Protein AF-0000000076906042 (afdb_homodimer)

Sequence (278 aa):
MASSAVLFPSFVWFLYLFCFLCSLPLAICKEAENDRHALLCFKSRLSGPAGVLASWSNKSFDVCEWHGITCSKPYPRRVIALDLESEGISGSISPCVANLTSITRLQLSNNNFSGGIPSEIGLLRRLRDLDLSRNNLEGMASSAVLFPSFVWFLYLFCFLCSLPLAICKEAENDRHALLCFKSRLSGPAGVLASWSNKSFDVCEWHGITCSKPYPRRVIALDLESEGISGSISPCVANLTSITRLQLSNNNFSGGIPSEIGLLRRLRDLDLSRNNLEG

pLDDT: mean 85.52, std 17.0, range [37.31, 98.62]

Solvent-accessible surface area (backbone atoms only — not comparable to full-atom values): 14748 Å² total; per-residue (Å²): 135,83,81,78,78,77,78,73,74,64,63,61,59,57,58,61,60,58,64,67,68,66,75,63,65,68,66,51,62,51,52,42,52,40,39,49,52,18,52,53,55,28,46,71,42,50,47,55,54,90,62,70,64,60,58,66,46,93,81,48,86,52,68,61,72,20,73,46,38,40,50,46,84,60,82,66,51,39,52,31,30,41,47,54,54,59,56,58,35,31,36,42,59,44,58,39,54,38,54,39,60,58,23,28,32,44,34,52,22,46,30,45,36,27,50,48,69,40,42,45,54,30,64,30,58,29,33,29,32,40,26,42,28,63,43,54,35,37,69,136,84,80,78,78,76,78,72,73,66,64,62,59,58,56,60,59,58,63,68,67,67,74,64,66,68,65,49,60,52,53,42,52,40,39,50,53,18,52,53,54,28,48,75,43,50,48,55,53,90,63,71,63,59,57,66,46,91,81,48,85,55,67,60,73,20,72,46,38,40,49,46,82,61,80,65,51,37,53,31,27,42,47,54,55,60,57,58,36,31,36,42,60,44,58,39,55,38,54,39,60,59,23,28,30,44,34,52,22,46,30,44,35,26,52,46,69,42,43,45,53,30,64,32,58,30,33,30,31,40,24,42,29,64,43,55,36,37,70

Nearest PDB structures (foldseek):
  7ogq-assembly1_BBB  TM=9.572E-01  e=6.883E-09  Arabidopsis thaliana
  5gr9-assembly1_B  TM=8.921E-01  e=4.083E-08  Arabidopsis thaliana
  5gij-assembly1_B  TM=9.152E-01  e=1.507E-07  Arabidopsis thaliana
  4mn8-assembly1_A  TM=8.954E-01  e=3.260E-07  Arabidopsis thaliana
  4mna-assembly1_A  TM=9.024E-01  e=5.240E-07  Arabidopsis thaliana

Foldseek 3Di:
DDPPPPPDPPVVVVVVVVVVPPVPPPVLVVLQVLQLVLVVVQCVFKDAPPPQQVCNDPVNDHPCPTHQFHWDDDGPTATQTGADEQRQMEGEGDLSNLSSQNHQAYHHEQYAYEEADDPSVVVNPNHNHDDHYNYHYDD/DDDPPPPDPPVVVVVVVVVVPPPPPPVLVVLQVLQLVLVVVQCVFKDADPPQQVCNDPVNDHPCPTHQFHWDDDGPTATQTGADEQRQMEGEGDLSNLSSQNHQAYHHEQYAYEEADDPSVVVNPNHNHDDHYNYHYDD

Secondary structure (DSSP, 8-state):
--------THHHHHHHHHTTGGGSSHHHHHHHHHHHHHHHHHHTTEE-STTTTTT--TT-S-GGGSTTEEE-SSSSP-EEEEE-TTS--EEE--GGGGG-TT--EEE--SSEEEEPPPGGGGG-TT--EEE--SSEE--/--------THHHHHHHHHTTSTTSSHHHHHHHHHHHHHHHHHHTTEE-STTTTTT--TT-S-GGGSTTEEE-SSSSP-EEEEE-TTS--EEE--GGGGG-TT--EEE--SSEEEEPPPGGGGG-TT--EEE--SSEE--

Organism: Aegilops tauschii subsp. strangulata (NCBI:txid200361)

Radius of gyration: 29.9 Å; Cα contacts (8 Å, |Δi|>4): 529; chains: 2; bounding box: 69×108×90 Å

InterPro domains:
  IPR001611 Leucine-rich repeat [PF00560] (102-122)
  IPR013210 Leucine-rich repeat-containing N-terminal, plant-type [PF08263] (33-72)
  IPR032675 Leucine-rich repeat domain supe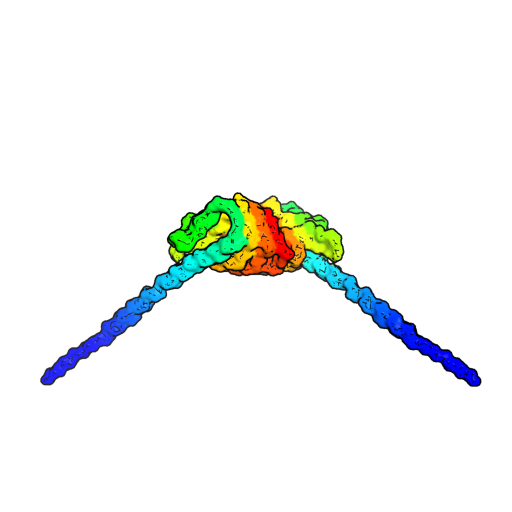rfamily [G3DSA:3.80.10.10] (31-139)

Structure (mmCIF, N/CA/C/O backbone):
data_AF-0000000076906042-model_v1
#
loop_
_entity.id
_entity.type
_entity.pdbx_description
1 polymer 'Leucine-rich repeat-containing N-terminal plant-type domain-containing protein'
#
loop_
_atom_site.group_PDB
_atom_site.id
_atom_site.type_symbol
_atom_site.label_atom_id
_atom_site.label_alt_id
_atom_site.label_comp_id
_atom_site.label_asym_id
_atom_site.label_entity_id
_atom_site.label_seq_id
_atom_site.pdbx_PDB_ins_code
_atom_site.Cartn_x
_atom_site.Cartn_y
_atom_site.Cartn_z
_atom_site.occupancy
_atom_site.B_iso_or_equiv
_atom_site.auth_seq_id
_atom_site.auth_comp_id
_atom_site.auth_asym_id
_atom_site.auth_atom_id
_atom_site.pdbx_PDB_model_num
ATOM 1 N N . MET A 1 1 ? -26.828 34.719 74 1 38.22 1 MET A N 1
ATOM 2 C CA . MET A 1 1 ? -27.031 33.469 73.312 1 38.22 1 MET A CA 1
ATOM 3 C C . MET A 1 1 ? -26.766 33.625 71.812 1 38.22 1 MET A C 1
ATOM 5 O O . MET A 1 1 ? -27.469 34.375 71.125 1 38.22 1 MET A O 1
ATOM 9 N N . ALA A 1 2 ? -25.453 33.531 71.375 1 46.44 2 ALA A N 1
ATOM 10 C CA . ALA A 1 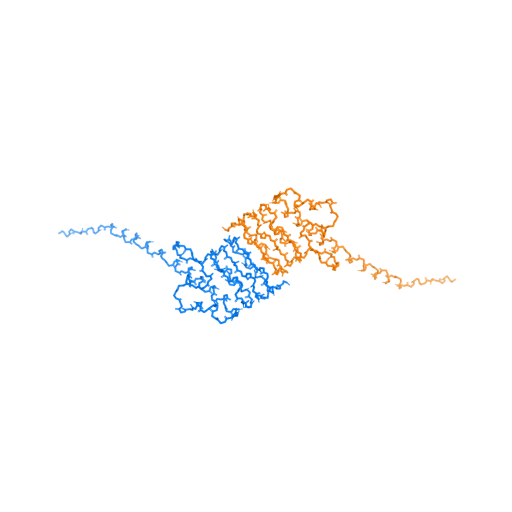2 ? -24.859 33.719 70.062 1 46.44 2 ALA A CA 1
ATOM 11 C C . ALA A 1 2 ? -25.406 32.719 69 1 46.44 2 ALA A C 1
ATOM 13 O O . ALA A 1 2 ? -25.438 31.516 69.25 1 46.44 2 ALA A O 1
ATOM 14 N N . SER A 1 3 ? -26.359 33.031 68.125 1 47.81 3 SER A N 1
ATOM 15 C CA . SER A 1 3 ? -26.938 32.25 67.062 1 47.81 3 SER A CA 1
ATOM 16 C C . SER A 1 3 ? -25.891 31.906 66 1 47.81 3 SER A C 1
ATOM 18 O O . SER A 1 3 ? -25.219 32.781 65.438 1 47.81 3 SER A O 1
ATOM 20 N N . SER A 1 4 ? -25.172 30.781 66.125 1 50.16 4 SER A N 1
ATOM 21 C CA . SER A 1 4 ? -24.219 30.172 65.188 1 50.16 4 SER A CA 1
ATOM 22 C C . SER A 1 4 ? -24.844 29.953 63.812 1 50.16 4 SER A C 1
ATOM 24 O O . SER A 1 4 ? -25.891 29.312 63.688 1 50.16 4 SER A O 1
ATOM 26 N N . ALA A 1 5 ? -24.812 30.938 62.969 1 49.5 5 ALA A N 1
ATOM 27 C CA . ALA A 1 5 ? -25.188 30.859 61.562 1 49.5 5 ALA A CA 1
ATOM 28 C C . ALA A 1 5 ? -24.531 29.641 60.906 1 49.5 5 ALA A C 1
ATOM 30 O O . ALA A 1 5 ? -23.328 29.453 61 1 49.5 5 ALA A O 1
ATOM 31 N N . VAL A 1 6 ? -25.203 28.5 60.781 1 50.62 6 VAL A N 1
ATOM 32 C CA . VAL A 1 6 ? -24.906 27.266 60.094 1 50.62 6 VAL A CA 1
ATOM 33 C C . VAL A 1 6 ? -24.625 27.578 58.625 1 50.62 6 VAL A C 1
ATOM 35 O O . VAL A 1 6 ? -25.469 28.141 57.906 1 50.62 6 VAL A O 1
ATOM 38 N N . LEU A 1 7 ? -23.422 27.969 58.281 1 50.19 7 LEU A N 1
ATOM 39 C CA . LEU A 1 7 ? -22.953 28.031 56.906 1 50.19 7 LEU A CA 1
ATOM 40 C C . LEU A 1 7 ? -23.391 26.797 56.125 1 50.19 7 LEU A C 1
ATOM 42 O O . LEU A 1 7 ? -23.344 25.672 56.656 1 50.19 7 LEU A O 1
ATOM 46 N N . PHE A 1 8 ? -24.391 26.844 55.219 1 57.34 8 PHE A N 1
ATOM 47 C CA . PHE A 1 8 ? -24.984 25.828 54.344 1 57.34 8 PHE A CA 1
ATOM 48 C C . PHE A 1 8 ? -23.906 25.141 53.531 1 57.34 8 PHE A C 1
ATOM 50 O O . PHE A 1 8 ? -23.047 25.797 52.938 1 57.34 8 PHE A O 1
ATOM 57 N N . PRO A 1 9 ? -23.672 23.797 53.562 1 63.41 9 PRO A N 1
ATOM 58 C CA . PRO A 1 9 ? -22.797 22.891 52.844 1 63.41 9 PRO A CA 1
ATOM 59 C C . PRO A 1 9 ? -23.047 22.922 51.344 1 63.41 9 PRO A C 1
ATOM 61 O O . PRO A 1 9 ? -22.297 22.297 50.562 1 63.41 9 PRO A O 1
ATOM 64 N N . SER A 1 10 ? -23.969 23.703 50.906 1 63.53 10 SER A N 1
ATOM 65 C CA . SER A 1 10 ? -24.328 23.531 49.5 1 63.53 10 SER A CA 1
ATOM 66 C C . SER A 1 10 ? -23.297 24.188 48.594 1 63.53 10 SER A C 1
ATOM 68 O O . SER A 1 10 ? -23.266 23.906 47.375 1 63.53 10 SER A O 1
ATOM 70 N N . PHE A 1 11 ? -22.516 25.141 49.062 1 64.19 11 PHE A N 1
ATOM 71 C CA . PHE A 1 11 ? -21.625 25.828 48.156 1 64.19 11 PHE A CA 1
ATOM 72 C C . PHE A 1 11 ? -20.438 24.938 47.781 1 64.19 11 PHE A C 1
ATOM 74 O O . PHE A 1 11 ? -19.922 25.031 46.688 1 64.19 11 PHE A O 1
ATOM 81 N N . VAL A 1 12 ? -20.141 23.938 48.625 1 63.31 12 VAL A N 1
ATOM 82 C CA . VAL A 1 12 ? -19 23.062 48.375 1 63.31 12 VAL A CA 1
ATOM 83 C C . VAL A 1 12 ? -19.344 22.109 47.219 1 63.31 12 VAL A C 1
ATOM 85 O O . VAL A 1 12 ? -18.453 21.734 46.438 1 63.31 12 VAL A O 1
ATOM 88 N N . TRP A 1 13 ? -20.625 21.797 47.062 1 64.06 13 TRP A N 1
ATOM 89 C CA . TRP A 1 13 ? -21 20.891 46 1 64.06 13 TRP A CA 1
ATOM 90 C C . TRP A 1 13 ? -20.906 21.578 44.625 1 64.06 13 TRP A C 1
ATOM 92 O O . TRP A 1 13 ? -20.531 20.953 43.625 1 64.06 13 TRP A O 1
ATOM 102 N N . PHE A 1 14 ? -21.047 22.906 44.594 1 63.41 14 PHE A N 1
ATOM 103 C CA . PHE A 1 14 ? -20.969 23.656 43.344 1 63.41 14 PHE A CA 1
ATOM 104 C C . PHE A 1 14 ? -19.531 23.797 42.875 1 63.41 14 PHE A C 1
ATOM 106 O O . PHE A 1 14 ? -19.25 23.781 41.688 1 63.41 14 PHE A O 1
ATOM 113 N N . LEU A 1 15 ? -18.562 23.781 43.781 1 59.66 15 LEU A N 1
ATOM 114 C CA . LEU A 1 15 ? -17.156 23.922 43.406 1 59.66 15 LEU A CA 1
ATOM 115 C C . LEU A 1 15 ? -16.609 22.609 42.844 1 59.66 15 LEU A C 1
ATOM 117 O O . LEU A 1 15 ? -15.789 22.641 41.906 1 59.66 15 LEU A O 1
ATOM 121 N N . TYR A 1 16 ? -17.156 21.453 43.281 1 60.41 16 TYR A N 1
ATOM 122 C CA . TYR A 1 16 ? -16.672 20.188 42.781 1 60.41 16 TYR A CA 1
ATOM 123 C C . TYR A 1 16 ? -17.156 19.938 41.344 1 60.41 16 TYR A C 1
ATOM 125 O O . TYR A 1 16 ? -16.453 19.312 40.562 1 60.41 16 TYR A O 1
ATOM 133 N N . LEU A 1 17 ? -18.25 20.5 40.938 1 59.53 17 LEU A N 1
ATOM 134 C CA . LEU A 1 17 ? -18.766 20.312 39.594 1 59.53 17 LEU A CA 1
ATOM 135 C C . LEU A 1 17 ? -17.984 21.156 38.594 1 59.53 17 LEU A C 1
ATOM 137 O O . LEU A 1 17 ? -17.812 20.766 37.438 1 59.53 17 LEU A O 1
ATOM 141 N N . PHE A 1 18 ? -17.406 22.312 38.938 1 59.69 18 PHE A N 1
ATOM 142 C CA . PHE A 1 18 ? -16.703 23.188 38 1 59.69 18 PHE A CA 1
ATOM 143 C C . PHE A 1 18 ? -15.352 22.609 37.625 1 59.69 18 PHE A C 1
ATOM 145 O O . PHE A 1 18 ? -14.891 22.781 36.5 1 59.69 18 PHE A O 1
ATOM 152 N N . CYS A 1 19 ? -14.703 21.828 38.438 1 57.16 19 CYS A N 1
ATOM 153 C CA . CYS A 1 19 ? -13.367 21.312 38.125 1 57.16 19 CYS A CA 1
ATOM 154 C C . CYS A 1 19 ? -13.438 20.188 37.094 1 57.16 19 CYS A C 1
ATOM 156 O O . CYS A 1 19 ? -12.422 19.844 36.5 1 57.16 19 CYS A O 1
ATOM 158 N N . PHE A 1 20 ? -14.57 19.531 36.938 1 56.84 20 PHE A N 1
ATOM 159 C CA . PHE A 1 20 ? -14.625 18.422 36 1 56.84 20 PHE A CA 1
ATOM 160 C C . PHE A 1 20 ? -14.695 18.922 34.562 1 56.84 20 PHE A C 1
ATOM 162 O O . PHE A 1 20 ? -14.328 18.203 33.625 1 56.84 20 PHE A O 1
ATOM 169 N N . LEU A 1 21 ? -15.125 20.172 34.312 1 51.91 21 LEU A N 1
ATOM 170 C CA . LEU A 1 21 ? -15.297 20.641 32.969 1 51.91 21 LEU A CA 1
ATOM 171 C C . LEU A 1 21 ? -13.977 21.156 32.375 1 51.91 21 LEU A C 1
ATOM 173 O O . LEU A 1 21 ? -13.859 21.391 31.188 1 51.91 21 LEU A O 1
ATOM 177 N N . CYS A 1 22 ? -12.969 21.406 33.188 1 51.72 22 CYS A N 1
ATOM 178 C CA . CYS A 1 22 ? -11.812 22.078 32.625 1 51.72 22 CYS A CA 1
ATOM 179 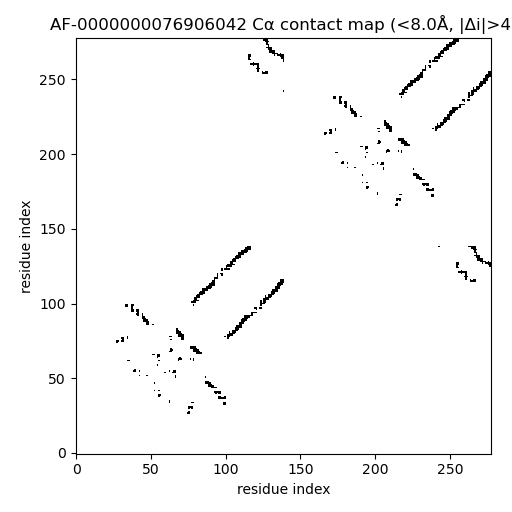C C . CYS A 1 22 ? -10.859 21.078 31.969 1 51.72 22 CYS A C 1
ATOM 181 O O . CYS A 1 22 ? -9.852 21.469 31.375 1 51.72 22 CYS A O 1
ATOM 183 N N . SER A 1 23 ? -10.945 19.812 32.312 1 51.53 23 SER A N 1
ATOM 184 C CA . SER A 1 23 ? -9.883 18.953 31.812 1 51.53 23 SER A CA 1
ATOM 185 C C . SER A 1 23 ? -10.141 18.531 30.359 1 51.53 23 SER A C 1
ATOM 187 O O . SER A 1 23 ? -9.766 17.438 29.953 1 51.53 23 SER A O 1
ATOM 189 N N . LEU A 1 24 ? -11.117 19.094 29.656 1 48.88 24 LEU A N 1
ATOM 190 C CA . LEU A 1 24 ? -11.367 18.594 28.312 1 48.88 24 LEU A CA 1
ATOM 191 C C . LEU A 1 24 ? -10.234 18.953 27.375 1 48.88 24 LEU A C 1
ATOM 193 O O . LEU A 1 24 ? -10.07 18.328 26.312 1 48.88 24 LEU A O 1
ATOM 197 N N . PRO A 1 25 ? -9.602 20.172 27.188 1 53.59 25 PRO A N 1
ATOM 198 C CA . PRO A 1 25 ? -8.992 20.594 25.922 1 53.59 25 PRO A CA 1
ATOM 199 C C . PRO A 1 25 ? -7.617 19.969 25.703 1 53.59 25 PRO A C 1
ATOM 201 O O . PRO A 1 25 ? -7.023 20.141 24.625 1 53.59 25 PRO A O 1
ATOM 204 N N . LEU A 1 26 ? -6.891 19.422 26.641 1 52.72 26 LEU A N 1
ATOM 205 C CA . LEU A 1 26 ? -5.469 19.141 26.484 1 52.72 26 LEU A CA 1
ATOM 206 C C . LEU A 1 26 ? -5.242 18.016 25.5 1 52.72 26 LEU A C 1
ATOM 208 O O . LEU A 1 26 ? -4.191 17.953 24.844 1 52.72 26 LEU A O 1
ATOM 212 N N . ALA A 1 27 ? -6.16 17.125 25.312 1 54.25 27 ALA A N 1
ATOM 213 C CA . ALA A 1 27 ? -5.969 15.953 24.453 1 54.25 27 ALA A CA 1
ATOM 214 C C . ALA A 1 27 ? -5.977 16.328 22.984 1 54.25 27 ALA A C 1
ATOM 216 O O . ALA A 1 27 ? -5.238 15.758 22.188 1 54.25 27 ALA A O 1
ATOM 217 N N . ILE A 1 28 ? -6.84 17.328 22.516 1 54.34 28 ILE A N 1
ATOM 218 C CA . ILE A 1 28 ? -6.961 17.766 21.141 1 54.34 28 ILE A CA 1
ATOM 219 C C . ILE A 1 28 ? -5.621 18.312 20.641 1 54.34 28 ILE A C 1
ATOM 221 O O . ILE A 1 28 ? -5.164 17.969 19.562 1 54.34 28 ILE A O 1
ATOM 225 N N . CYS A 1 29 ? -4.93 19.156 21.469 1 54.75 29 CYS A N 1
ATOM 226 C CA . CYS A 1 29 ? -3.67 19.812 21.141 1 54.75 29 CYS A CA 1
ATOM 227 C C . CYS A 1 29 ? -2.561 18.797 20.922 1 54.75 29 CYS A C 1
ATOM 229 O O . CYS A 1 29 ? -1.729 18.953 20.031 1 54.75 29 CYS A O 1
ATOM 231 N N . LYS A 1 30 ? -2.674 17.625 21.547 1 64.56 30 LYS A N 1
ATOM 232 C CA . LYS A 1 30 ? -1.591 16.656 21.516 1 64.56 30 LYS A CA 1
ATOM 233 C C . LYS A 1 30 ? -1.605 15.852 20.219 1 64.56 30 LYS A C 1
ATOM 235 O O . LYS A 1 30 ? -0.554 15.609 19.625 1 64.56 30 LYS A O 1
ATOM 240 N N . GLU A 1 31 ? -2.752 15.727 19.594 1 68.5 31 GLU A N 1
ATOM 241 C CA . GLU A 1 31 ? -2.82 14.891 18.406 1 68.5 31 GLU A CA 1
ATOM 242 C C . GLU A 1 31 ? -2.354 15.656 17.172 1 68.5 31 GLU A C 1
ATOM 244 O O . GLU A 1 31 ? -1.665 15.102 16.312 1 68.5 31 GLU A O 1
ATOM 249 N N . ALA A 1 32 ? -2.727 16.875 17.078 1 68.94 32 ALA A N 1
ATOM 250 C CA . ALA A 1 32 ? -2.242 17.688 15.969 1 68.94 32 ALA A CA 1
ATOM 251 C C . ALA A 1 32 ? -0.725 17.844 16.016 1 68.94 32 ALA A C 1
ATOM 253 O O . ALA A 1 32 ? -0.059 17.828 14.984 1 68.94 32 ALA A O 1
ATOM 254 N N . GLU A 1 33 ? -0.289 17.938 17.203 1 80.44 33 GLU A N 1
ATOM 255 C CA . GLU A 1 33 ? 1.158 18.031 17.375 1 80.44 33 GLU A CA 1
ATOM 256 C C . GLU A 1 33 ? 1.848 16.734 16.969 1 80.44 33 GLU A C 1
ATOM 258 O O . GLU A 1 33 ? 2.945 16.766 16.406 1 80.44 33 GLU A O 1
ATOM 263 N N . ASN A 1 34 ? 1.113 15.711 17.047 1 91.75 34 ASN A N 1
ATOM 264 C CA . ASN A 1 34 ? 1.65 14.414 16.656 1 91.75 34 ASN A CA 1
ATOM 265 C C . ASN A 1 34 ? 1.793 14.297 15.141 1 91.75 34 ASN A C 1
ATOM 267 O O . ASN A 1 34 ? 2.775 13.75 14.648 1 91.75 34 ASN A O 1
ATOM 271 N N . ASP A 1 35 ? 0.85 14.914 14.453 1 96 35 ASP A N 1
ATOM 272 C CA . ASP A 1 35 ? 0.932 14.898 13 1 96 35 ASP A CA 1
ATOM 273 C C . ASP A 1 35 ? 2.146 15.68 12.508 1 96 35 ASP A C 1
ATOM 275 O O . ASP A 1 35 ? 2.854 15.227 11.602 1 96 35 ASP A O 1
ATOM 279 N N . ARG A 1 36 ? 2.342 16.797 13.133 1 94.81 36 ARG A N 1
ATOM 280 C CA . ARG A 1 36 ? 3.506 17.609 12.781 1 94.81 36 ARG A CA 1
ATOM 281 C C . ARG A 1 36 ? 4.797 16.812 12.969 1 94.81 36 ARG A C 1
ATOM 283 O O . ARG A 1 36 ? 5.648 16.797 12.078 1 94.81 36 ARG A O 1
ATOM 290 N N . HIS A 1 37 ? 4.895 16.234 14.102 1 95.12 37 HIS A N 1
ATOM 291 C CA . HIS A 1 37 ? 6.102 15.461 14.398 1 95.12 37 HIS A CA 1
ATOM 292 C C . HIS A 1 37 ? 6.27 14.305 13.422 1 95.12 37 HIS A C 1
ATOM 294 O O . HIS A 1 37 ? 7.379 14.031 12.961 1 95.12 37 HIS A O 1
ATOM 300 N N . ALA A 1 38 ? 5.238 13.656 13.086 1 96.81 38 ALA A N 1
ATOM 301 C CA . ALA A 1 38 ? 5.281 12.531 12.156 1 96.81 38 ALA A CA 1
ATOM 302 C C . ALA A 1 38 ? 5.746 12.977 10.773 1 96.81 38 ALA A C 1
ATOM 304 O O . ALA A 1 38 ? 6.586 12.328 10.148 1 96.81 38 ALA A O 1
ATOM 305 N N . LEU A 1 39 ? 5.211 14.109 10.32 1 96.94 39 LEU A N 1
ATOM 306 C CA . LEU A 1 39 ? 5.551 14.625 8.992 1 96.94 39 LEU A CA 1
ATOM 307 C C . LEU A 1 39 ? 7.004 15.078 8.945 1 96.94 39 LEU A C 1
ATOM 309 O O . LEU A 1 39 ? 7.707 14.836 7.961 1 96.94 39 LEU A O 1
ATOM 313 N N . LEU A 1 40 ? 7.445 15.711 10.008 1 95.69 40 LEU A N 1
ATOM 314 C CA . LEU A 1 40 ? 8.836 16.156 10.039 1 95.69 40 LEU A CA 1
ATOM 315 C C . LEU A 1 40 ? 9.789 14.969 10.148 1 95.69 40 LEU A C 1
ATOM 317 O O . LEU A 1 40 ? 10.859 14.977 9.547 1 95.69 40 LEU A O 1
ATOM 321 N N . CYS A 1 41 ? 9.391 14 10.883 1 96.75 41 CYS A N 1
ATOM 322 C CA . CYS A 1 41 ? 10.148 12.758 10.938 1 96.75 41 CYS A CA 1
ATOM 323 C C . CYS A 1 41 ? 10.219 12.102 9.562 1 96.75 41 CYS A C 1
ATOM 325 O O . CYS A 1 41 ? 11.297 11.672 9.133 1 96.75 41 CYS A O 1
ATOM 327 N N . PHE A 1 42 ? 9.148 12.07 8.844 1 97.19 42 PHE A N 1
ATOM 328 C CA . PHE A 1 42 ? 9.078 11.555 7.48 1 97.19 42 PHE A CA 1
ATOM 329 C C . PHE A 1 42 ? 9.969 12.375 6.547 1 97.19 42 PHE A C 1
ATOM 331 O O . PHE A 1 42 ? 10.75 11.812 5.777 1 97.19 42 PHE A O 1
ATOM 338 N N . LYS A 1 43 ? 9.922 13.586 6.629 1 96.56 43 LYS A N 1
ATOM 339 C CA . LYS A 1 43 ? 10.695 14.508 5.797 1 96.56 43 LYS A CA 1
ATOM 340 C C . LYS A 1 43 ? 12.195 14.305 6.008 1 96.56 43 LYS A C 1
ATOM 342 O O . LYS A 1 43 ? 12.984 14.469 5.074 1 96.56 43 LYS A O 1
ATOM 347 N N . SER A 1 44 ? 12.578 13.961 7.203 1 95.5 44 SER A N 1
ATOM 348 C CA . SER A 1 44 ? 13.992 13.906 7.586 1 95.5 44 SER A CA 1
ATOM 349 C C . SER A 1 44 ? 14.75 12.883 6.75 1 95.5 44 SER A C 1
ATOM 351 O O . SER A 1 44 ? 15.977 12.922 6.68 1 95.5 44 SER A O 1
ATOM 353 N N . ARG A 1 45 ? 14.039 11.969 6.02 1 96.56 45 ARG A N 1
ATOM 354 C CA . ARG A 1 45 ? 14.688 10.938 5.219 1 96.56 45 ARG A CA 1
ATOM 355 C C . ARG A 1 45 ? 14.516 11.211 3.729 1 96.56 45 ARG A C 1
ATOM 357 O O . ARG A 1 45 ? 14.789 10.344 2.896 1 96.56 45 ARG A O 1
ATOM 364 N N . LEU A 1 46 ? 14.008 12.406 3.428 1 96.81 46 LEU A N 1
ATOM 365 C CA . LEU A 1 46 ? 13.664 12.703 2.041 1 96.81 46 LEU A CA 1
ATOM 366 C C . LEU A 1 46 ? 14.562 13.805 1.483 1 96.81 46 LEU A C 1
ATOM 368 O O . LEU A 1 46 ? 15.055 14.656 2.232 1 96.81 46 LEU A O 1
ATOM 372 N N . SER A 1 47 ? 14.766 13.648 0.232 1 94.69 47 SER A N 1
ATOM 373 C CA . SER A 1 47 ? 15.383 14.688 -0.581 1 94.69 47 SER A CA 1
ATOM 374 C C . SER A 1 47 ? 14.617 14.906 -1.879 1 94.69 47 SER A C 1
ATOM 376 O O . SER A 1 47 ? 13.844 14.039 -2.305 1 94.69 47 SER A O 1
ATOM 378 N N . GLY A 1 48 ? 14.688 16.094 -2.453 1 91.12 48 GLY A N 1
ATOM 379 C CA . GLY A 1 48 ? 13.984 16.375 -3.693 1 91.12 48 GLY A CA 1
ATOM 380 C C . GLY A 1 48 ? 14.336 17.734 -4.277 1 91.12 48 GLY A C 1
ATOM 381 O O . GLY A 1 48 ? 15.227 18.422 -3.771 1 91.12 48 GLY A O 1
ATOM 382 N N . PRO A 1 49 ? 13.688 17.969 -5.453 1 88.94 49 PRO A N 1
ATOM 383 C CA . PRO A 1 49 ? 13.945 19.281 -6.035 1 88.94 49 PRO A CA 1
ATOM 384 C C . PRO A 1 49 ? 13.734 20.422 -5.043 1 88.94 49 PRO A C 1
ATOM 386 O O . PRO A 1 49 ? 12.992 20.266 -4.07 1 88.94 49 PRO A O 1
ATOM 389 N N . ALA A 1 50 ? 14.383 21.469 -5.34 1 80.31 50 ALA A N 1
ATOM 390 C CA . ALA A 1 50 ? 14.367 22.594 -4.41 1 80.31 50 ALA A CA 1
ATOM 391 C C . ALA A 1 50 ? 12.938 23.094 -4.168 1 80.31 50 ALA A C 1
ATOM 393 O O . ALA A 1 50 ? 12.164 23.266 -5.113 1 80.31 50 ALA A O 1
ATOM 394 N N . GLY A 1 51 ? 12.508 23.016 -2.941 1 85.75 51 GLY A N 1
ATOM 395 C CA . GLY A 1 51 ? 11.312 23.719 -2.535 1 85.75 51 GLY A CA 1
ATOM 396 C C . GLY A 1 51 ? 10.102 22.812 -2.391 1 85.75 51 GLY A C 1
ATOM 397 O O . GLY A 1 51 ? 9.047 23.25 -1.912 1 85.75 51 GLY A O 1
ATOM 398 N N . VAL A 1 52 ? 10.195 21.5 -2.842 1 87.94 52 VAL A N 1
ATOM 399 C CA . VAL A 1 52 ? 8.992 20.672 -2.826 1 87.94 52 VAL A CA 1
ATOM 400 C C . VAL A 1 52 ? 8.469 20.547 -1.396 1 87.94 52 VAL A C 1
ATOM 402 O O . VAL A 1 52 ? 7.258 20.609 -1.163 1 87.94 52 VAL A O 1
ATOM 405 N N . LEU A 1 53 ? 9.391 20.453 -0.445 1 92.62 53 LEU A N 1
ATOM 406 C CA . LEU A 1 53 ? 8.977 20.312 0.947 1 92.62 53 LEU A CA 1
ATOM 407 C C . LEU A 1 53 ? 9.336 21.547 1.758 1 92.62 53 LEU A C 1
ATOM 409 O O . LEU A 1 53 ? 9.516 21.469 2.975 1 92.62 53 LEU A O 1
ATOM 413 N N . ALA A 1 54 ? 9.391 22.719 1.077 1 90.75 54 ALA A N 1
ATOM 414 C CA . ALA A 1 54 ? 9.797 23.953 1.719 1 90.75 54 ALA A CA 1
ATOM 415 C C . ALA A 1 54 ? 8.781 24.406 2.766 1 90.75 54 ALA A C 1
ATOM 417 O O . ALA A 1 54 ? 9.148 24.969 3.797 1 90.75 54 ALA A O 1
ATOM 418 N N . SER A 1 55 ? 7.531 24.125 2.496 1 91.38 55 SER A N 1
ATOM 419 C CA . SER A 1 55 ? 6.484 24.562 3.414 1 91.38 55 SER A CA 1
ATOM 420 C C . SER A 1 55 ? 6.527 23.766 4.715 1 91.38 55 SER A C 1
ATOM 422 O O . SER A 1 55 ? 5.945 24.188 5.719 1 91.38 55 SER A O 1
ATOM 424 N N . TRP A 1 56 ? 7.148 22.547 4.66 1 92.75 56 TRP A N 1
ATOM 425 C CA . TRP A 1 56 ? 7.23 21.688 5.84 1 92.75 56 TRP A CA 1
ATOM 426 C C . TRP A 1 56 ? 8.305 22.188 6.805 1 92.75 56 TRP A C 1
ATOM 428 O O . TRP A 1 56 ? 9.492 21.922 6.613 1 92.75 56 TRP A O 1
ATOM 438 N N . SER A 1 57 ? 7.867 22.938 7.82 1 86.06 57 SER A N 1
ATOM 439 C CA . SER A 1 57 ? 8.844 23.5 8.75 1 86.06 57 SER A CA 1
ATOM 440 C C . SER A 1 57 ? 8.242 23.688 10.133 1 86.06 57 SER A C 1
ATOM 442 O O . SER A 1 57 ? 7.023 23.812 10.281 1 86.06 57 SER A O 1
ATOM 444 N N . ASN A 1 58 ? 9.102 23.609 11.07 1 81.69 58 ASN A N 1
ATOM 445 C CA . ASN A 1 58 ? 8.672 23.875 12.438 1 81.69 58 ASN A CA 1
ATOM 446 C C . ASN A 1 58 ? 8.273 25.328 12.633 1 81.69 58 ASN A C 1
ATOM 448 O O . ASN A 1 58 ? 7.617 25.672 13.617 1 81.69 58 ASN A O 1
ATOM 452 N N . LYS A 1 59 ? 8.594 26.078 11.68 1 76.44 59 LYS A N 1
ATOM 453 C CA . LYS A 1 59 ? 8.297 27.5 11.797 1 76.44 59 LYS A CA 1
ATOM 454 C C . LYS A 1 59 ? 6.879 27.812 11.328 1 76.44 59 LYS A C 1
ATOM 456 O O . LYS A 1 59 ? 6.324 28.859 11.656 1 76.44 59 LYS A O 1
ATOM 461 N N . SER A 1 60 ? 6.41 26.891 10.492 1 67.06 60 SER A N 1
ATOM 462 C CA . SER A 1 60 ? 5.059 27.094 9.977 1 67.06 60 SER A CA 1
ATOM 463 C C . SER A 1 60 ? 4.012 26.641 10.984 1 67.06 60 SER A C 1
ATOM 465 O O . SER A 1 60 ? 4.191 25.641 11.664 1 67.06 60 SER A O 1
ATOM 467 N N . PHE A 1 61 ? 3.133 27.453 11.172 1 70.44 61 PHE A N 1
ATOM 468 C CA . PHE A 1 61 ? 2.221 27.25 12.297 1 70.44 61 PHE A CA 1
ATOM 469 C C . PHE A 1 61 ? 1.214 26.156 11.977 1 70.44 61 PHE A C 1
ATOM 471 O O . PHE A 1 61 ? 0.862 25.359 12.852 1 70.44 61 PHE A O 1
ATOM 478 N N . ASP A 1 62 ? 0.832 26.031 10.711 1 88.31 62 ASP A N 1
ATOM 479 C CA . ASP A 1 62 ? -0.294 25.125 10.5 1 88.31 62 ASP A CA 1
ATOM 480 C C . ASP A 1 62 ? 0.047 24.062 9.461 1 88.31 62 ASP A C 1
ATOM 482 O O . ASP A 1 62 ? 0.189 24.375 8.273 1 88.31 62 ASP A O 1
ATOM 486 N N . VAL A 1 63 ? 0.166 22.797 9.938 1 93.88 63 VAL A N 1
ATOM 487 C CA . VAL A 1 63 ? 0.49 21.672 9.078 1 93.88 63 VAL A CA 1
ATOM 488 C C . VAL A 1 63 ? -0.518 21.578 7.934 1 93.88 63 VAL A C 1
ATOM 490 O O . VAL A 1 63 ? -0.177 21.156 6.832 1 93.88 63 VAL A O 1
ATOM 493 N N . CYS A 1 64 ? -1.67 22.109 8.133 1 94.56 64 CYS A N 1
ATOM 494 C CA . CYS A 1 64 ? -2.754 21.984 7.164 1 94.56 64 CYS A CA 1
ATOM 495 C C . CYS A 1 64 ? -2.506 22.875 5.953 1 94.56 64 CYS A C 1
ATOM 497 O O . CYS A 1 64 ? -3.172 22.734 4.926 1 94.56 64 CYS A O 1
ATOM 499 N N . GLU A 1 65 ? -1.491 23.688 5.996 1 93.25 65 GLU A N 1
ATOM 500 C CA . GLU A 1 65 ? -1.132 24.562 4.883 1 93.25 65 GLU A CA 1
ATOM 501 C C . GLU A 1 65 ? 0.091 24.031 4.137 1 93.25 65 GLU A C 1
ATOM 503 O O . GLU A 1 65 ? 0.515 24.625 3.137 1 93.25 65 GLU A O 1
ATOM 508 N N . TRP A 1 66 ? 0.58 23 4.574 1 95.38 66 TRP A N 1
ATOM 509 C CA . TRP A 1 66 ? 1.777 22.438 3.953 1 95.38 66 TRP A CA 1
ATOM 510 C C . TRP A 1 66 ? 1.452 21.828 2.594 1 95.38 66 TRP A C 1
ATOM 512 O O . TRP A 1 66 ? 0.352 21.312 2.387 1 95.38 66 TRP A O 1
ATOM 522 N N . HIS A 1 67 ? 2.406 21.859 1.701 1 95.62 67 HIS A N 1
ATOM 523 C CA . HIS A 1 67 ? 2.26 21.266 0.377 1 95.62 67 HIS A CA 1
ATOM 524 C C . HIS A 1 67 ? 1.935 19.781 0.471 1 95.62 67 HIS A C 1
ATOM 526 O O . HIS A 1 67 ? 2.578 19.047 1.225 1 95.62 67 HIS A O 1
ATOM 532 N N . GLY A 1 68 ? 0.939 19.375 -0.243 1 97.88 68 GLY A N 1
ATOM 533 C CA . GLY A 1 68 ? 0.593 17.969 -0.345 1 97.88 68 GLY A CA 1
ATOM 534 C C . GLY A 1 68 ? -0.235 17.469 0.824 1 97.88 68 GLY A C 1
ATOM 535 O O . GLY A 1 68 ? -0.616 16.297 0.869 1 97.88 68 GLY A O 1
ATOM 536 N N . ILE A 1 69 ? -0.501 18.375 1.852 1 97.75 69 ILE A N 1
ATOM 537 C CA . ILE A 1 69 ? -1.207 17.953 3.057 1 97.75 69 ILE A CA 1
ATOM 538 C C . ILE A 1 69 ? -2.658 18.422 2.994 1 97.75 69 ILE A C 1
ATOM 540 O O . ILE A 1 69 ? -2.934 19.562 2.6 1 97.75 69 ILE A O 1
ATOM 544 N N . THR A 1 70 ? -3.641 17.547 3.254 1 98.25 70 THR A N 1
ATOM 545 C CA . THR A 1 70 ? -5.047 17.875 3.475 1 98.25 70 THR A CA 1
ATOM 546 C C . THR A 1 70 ? -5.473 17.5 4.891 1 98.25 70 THR A C 1
ATOM 548 O O . THR A 1 70 ? -5.148 16.406 5.371 1 98.25 70 THR A O 1
ATOM 551 N N . CYS A 1 71 ? -6.145 18.359 5.539 1 97.25 71 CYS A N 1
ATOM 552 C CA . CYS A 1 71 ? -6.594 18.109 6.906 1 97.25 71 CYS A CA 1
ATOM 553 C C . CYS A 1 71 ? -8.109 18 6.973 1 97.25 71 CYS A C 1
ATOM 555 O O . CYS A 1 71 ? -8.812 18.469 6.074 1 97.25 71 CYS A O 1
ATOM 557 N N . SER A 1 72 ? -8.539 17.266 8.055 1 96.56 72 SER A N 1
ATOM 558 C CA . SER A 1 72 ? -9.961 17.172 8.336 1 96.56 72 SER A CA 1
ATOM 559 C C . SER A 1 72 ? -10.539 18.516 8.734 1 96.56 72 SER A C 1
ATOM 561 O O . SER A 1 72 ? -9.805 19.406 9.164 1 96.56 72 SER A O 1
ATOM 563 N N . LYS A 1 73 ? -11.797 18.75 8.586 1 94.12 73 LYS A N 1
ATOM 564 C CA . LYS A 1 73 ? -12.461 20 8.906 1 94.12 73 LYS A CA 1
ATOM 565 C C . LYS A 1 73 ? -12.758 20.109 10.398 1 94.12 73 LYS A C 1
ATOM 567 O O . LYS A 1 73 ? -12.492 21.141 11.016 1 94.12 73 LYS A O 1
ATOM 572 N N . PRO A 1 74 ? -13.305 19 10.938 1 91.56 74 PRO A N 1
ATOM 573 C CA . PRO A 1 74 ? -13.609 19.094 12.367 1 91.56 74 PRO A CA 1
ATOM 574 C C . PRO A 1 74 ? -12.359 19.219 13.234 1 91.56 74 PRO A C 1
ATOM 576 O O . PRO A 1 74 ? -11.312 18.656 12.898 1 91.56 74 PRO A O 1
ATOM 579 N N . TYR A 1 75 ? -12.531 19.891 14.273 1 89.38 75 TYR A N 1
ATOM 580 C CA . TYR A 1 75 ? -11.453 19.984 15.25 1 89.38 75 TYR A CA 1
ATOM 581 C C . TYR A 1 75 ? -11.43 18.75 16.156 1 89.38 75 TYR A C 1
ATOM 583 O O . TYR A 1 75 ? -12.484 18.234 16.516 1 89.38 75 TYR A O 1
ATOM 591 N N . PRO A 1 76 ? -10.273 18.406 16.625 1 90.25 76 PRO A N 1
ATOM 592 C CA . PRO A 1 76 ? -8.977 18.938 16.188 1 90.25 76 PRO A CA 1
ATOM 593 C C . PRO A 1 76 ? -8.641 18.516 14.75 1 90.25 76 PRO A C 1
ATOM 595 O O . PRO A 1 76 ? -8.922 17.391 14.352 1 90.25 76 PRO A O 1
ATOM 598 N N . ARG A 1 77 ? -8.062 19.438 13.953 1 93.12 77 ARG A N 1
ATOM 599 C CA . ARG A 1 77 ? -7.695 19.141 12.57 1 93.12 77 ARG A CA 1
ATOM 600 C C . ARG A 1 77 ? -6.57 18.109 12.516 1 93.12 77 ARG A C 1
ATOM 602 O O . ARG A 1 77 ? -5.559 18.25 13.211 1 93.12 77 ARG A O 1
ATOM 609 N N . ARG A 1 78 ? -6.809 17.094 11.75 1 95.62 78 ARG A N 1
ATOM 610 C CA . ARG A 1 78 ? -5.848 16 11.57 1 95.62 78 ARG A CA 1
ATOM 611 C C . ARG A 1 78 ? -5.496 15.82 10.102 1 95.62 78 ARG A C 1
ATOM 613 O O . ARG A 1 78 ? -6.293 16.156 9.219 1 95.62 78 ARG A O 1
ATOM 620 N N . VAL A 1 79 ? -4.309 15.367 9.836 1 97.69 79 VAL A N 1
ATOM 621 C CA . VAL A 1 79 ? -3.906 15.062 8.469 1 97.69 79 VAL A CA 1
ATOM 622 C C . VAL A 1 79 ? -4.68 13.844 7.965 1 97.69 79 VAL A C 1
ATOM 624 O O . VAL A 1 79 ? -4.578 12.758 8.531 1 97.69 79 VAL A O 1
ATOM 627 N N . ILE A 1 80 ? -5.453 14 6.906 1 98 80 ILE A N 1
ATOM 628 C CA . ILE A 1 80 ? -6.246 12.891 6.387 1 98 80 ILE A CA 1
ATOM 629 C C . ILE A 1 80 ? -5.719 12.477 5.02 1 98 80 ILE A C 1
ATOM 631 O O . ILE A 1 80 ? -6.07 11.406 4.508 1 98 80 ILE A O 1
ATOM 635 N N . ALA A 1 81 ? -4.836 13.328 4.398 1 98.62 81 ALA A N 1
ATOM 636 C CA . ALA A 1 81 ? -4.246 12.945 3.121 1 98.62 81 ALA A CA 1
ATOM 637 C C . ALA A 1 81 ? -2.85 13.539 2.959 1 98.62 81 ALA A C 1
ATOM 639 O O . ALA A 1 81 ? -2.609 14.68 3.346 1 98.62 81 ALA A O 1
ATOM 640 N N . LEU A 1 82 ? -1.971 12.75 2.434 1 98.62 82 LEU A N 1
ATOM 641 C CA . LEU A 1 82 ? -0.638 13.133 1.979 1 98.62 82 LEU A CA 1
ATOM 642 C C . LEU A 1 82 ? -0.438 12.766 0.513 1 98.62 82 LEU A C 1
ATOM 644 O O . LEU A 1 82 ? -0.501 11.594 0.147 1 98.62 82 LEU A O 1
ATOM 648 N N . ASP A 1 83 ? -0.309 13.75 -0.354 1 98.56 83 ASP A N 1
ATOM 649 C CA . ASP A 1 83 ? -0.155 13.539 -1.789 1 98.56 83 ASP A CA 1
ATOM 650 C C . ASP A 1 83 ? 1.12 14.195 -2.311 1 98.56 83 ASP A C 1
ATOM 652 O O . ASP A 1 83 ? 1.186 15.422 -2.43 1 98.56 83 ASP A O 1
ATOM 656 N N . LEU A 1 84 ? 2.08 13.406 -2.619 1 98.19 84 LEU A N 1
ATOM 657 C CA . LEU A 1 84 ? 3.348 13.883 -3.164 1 98.19 84 LEU A CA 1
ATOM 658 C C . LEU A 1 84 ? 3.66 13.195 -4.488 1 98.19 84 LEU A C 1
ATOM 660 O O . LEU A 1 84 ? 4.828 12.984 -4.824 1 98.19 84 LEU A O 1
ATOM 664 N N . GLU A 1 85 ? 2.674 12.805 -5.215 1 98 85 GLU A N 1
ATOM 665 C CA . GLU A 1 85 ? 2.818 12.07 -6.469 1 98 85 GLU A CA 1
ATOM 666 C C . GLU A 1 85 ? 3.693 12.844 -7.457 1 98 85 GLU A C 1
ATOM 668 O O . GLU A 1 85 ? 3.482 14.031 -7.684 1 98 85 GLU A O 1
ATOM 673 N N . SER A 1 86 ? 4.676 12.156 -8.062 1 98.19 86 SER A N 1
ATOM 674 C CA . SER A 1 86 ? 5.461 12.664 -9.18 1 98.19 86 SER A CA 1
ATOM 675 C C . SER A 1 86 ? 6.137 13.984 -8.828 1 98.19 86 SER A C 1
ATOM 677 O O . SER A 1 86 ? 6.074 14.945 -9.602 1 98.19 86 SER A O 1
ATOM 679 N N . GLU A 1 87 ? 6.832 14.039 -7.73 1 97.56 87 GLU A N 1
ATOM 680 C CA . GLU A 1 87 ? 7.457 15.289 -7.301 1 97.56 87 GLU A CA 1
ATOM 681 C C . GLU A 1 87 ? 8.977 15.172 -7.301 1 97.56 87 GLU A C 1
ATOM 683 O O . GLU A 1 87 ? 9.68 16.094 -6.883 1 97.56 87 GLU A O 1
ATOM 688 N N . GLY A 1 88 ? 9.43 14.047 -7.793 1 97.44 88 GLY A N 1
ATOM 689 C CA . GLY A 1 88 ? 10.867 13.867 -7.91 1 97.44 88 GLY A CA 1
ATOM 690 C C . GLY A 1 88 ? 11.547 13.625 -6.578 1 97.44 88 GLY A C 1
ATOM 691 O O . GLY A 1 88 ? 12.727 13.93 -6.414 1 97.44 88 GLY A O 1
ATOM 692 N N . ILE A 1 89 ? 10.836 13.086 -5.625 1 97.88 89 ILE A N 1
ATOM 693 C CA . ILE A 1 89 ? 11.32 12.898 -4.262 1 97.88 89 ILE A CA 1
ATOM 694 C C . ILE A 1 89 ? 12.125 11.609 -4.172 1 97.88 89 ILE A C 1
ATOM 696 O O . ILE A 1 89 ? 11.742 10.586 -4.746 1 97.88 89 ILE A O 1
ATOM 700 N N . SER A 1 90 ? 13.234 11.695 -3.479 1 97.88 90 SER A N 1
ATOM 701 C CA . SER A 1 90 ? 14.078 10.547 -3.186 1 97.88 90 SER A CA 1
ATOM 702 C C . SER A 1 90 ? 14.203 10.32 -1.684 1 97.88 90 SER A C 1
ATOM 704 O O . SER A 1 90 ? 13.898 11.219 -0.89 1 97.88 90 SER A O 1
ATOM 706 N N . GLY A 1 91 ? 14.703 9.094 -1.308 1 97.69 91 GLY A N 1
ATOM 707 C CA . GLY A 1 91 ? 14.875 8.734 0.092 1 97.69 91 GLY A CA 1
ATOM 708 C C . GLY A 1 91 ? 14.055 7.523 0.501 1 97.69 91 GLY A C 1
ATOM 709 O O . GLY A 1 91 ? 13.531 6.805 -0.352 1 97.69 91 GLY A O 1
ATOM 710 N N . SER A 1 92 ? 13.977 7.254 1.799 1 97.88 92 SER A N 1
ATOM 711 C CA . SER A 1 92 ? 13.266 6.078 2.295 1 97.88 92 SER A CA 1
ATOM 712 C C . SER A 1 92 ? 11.969 6.473 2.996 1 97.88 92 SER A C 1
ATOM 714 O O . SER A 1 92 ? 11.852 7.59 3.508 1 97.88 92 SER A O 1
ATOM 716 N N . ILE A 1 93 ? 11 5.562 2.953 1 97.56 93 ILE A N 1
ATOM 717 C CA . ILE A 1 93 ? 9.75 5.773 3.672 1 97.56 93 ILE A CA 1
ATOM 718 C C . ILE A 1 93 ? 9.938 5.43 5.148 1 97.56 93 ILE A C 1
ATOM 720 O O . ILE A 1 93 ? 9.953 4.258 5.523 1 97.56 93 ILE A O 1
ATOM 724 N N . SER A 1 94 ? 9.984 6.441 5.895 1 97.44 94 SER A N 1
ATOM 725 C CA . SER A 1 94 ? 10.18 6.27 7.332 1 97.44 94 SER A CA 1
ATOM 726 C C . SER A 1 94 ? 8.961 5.613 7.98 1 97.44 94 SER A C 1
ATOM 728 O O . SER A 1 94 ? 7.82 5.945 7.645 1 97.44 94 SER A O 1
ATOM 730 N N . PRO A 1 95 ? 9.188 4.77 9.016 1 97 95 PRO A N 1
ATOM 731 C CA . PRO A 1 95 ? 8.062 4.191 9.75 1 97 95 PRO A CA 1
ATOM 732 C C . PRO A 1 95 ? 7.223 5.25 10.469 1 97 95 PRO A C 1
ATOM 734 O O . PRO A 1 95 ? 6.086 4.977 10.867 1 97 95 PRO A O 1
ATOM 737 N N . CYS A 1 96 ? 7.723 6.461 10.547 1 97.31 96 CYS A N 1
ATOM 738 C CA . CYS A 1 96 ? 6.996 7.52 11.234 1 97.31 96 CYS A CA 1
ATOM 739 C C . CYS A 1 96 ? 5.707 7.859 10.5 1 97.31 96 CYS A C 1
ATOM 741 O O . CYS A 1 96 ? 4.793 8.453 11.078 1 97.31 96 CYS A O 1
ATOM 743 N N . VAL A 1 97 ? 5.672 7.504 9.227 1 96.88 97 VAL A N 1
ATOM 744 C CA . VAL A 1 97 ? 4.473 7.797 8.453 1 96.88 97 VAL A CA 1
ATOM 745 C C . VAL A 1 97 ? 3.264 7.125 9.102 1 96.88 97 VAL A C 1
ATOM 747 O O . VAL A 1 97 ? 2.139 7.617 8.984 1 96.88 97 VAL A O 1
ATOM 750 N N . ALA A 1 98 ? 3.555 6.035 9.859 1 96.12 98 ALA A N 1
ATOM 751 C CA . ALA A 1 98 ? 2.484 5.266 10.484 1 96.12 98 ALA A CA 1
ATOM 752 C C . ALA A 1 98 ? 1.92 5.996 11.695 1 96.12 98 ALA A C 1
ATOM 754 O O . ALA A 1 98 ? 0.893 5.594 12.25 1 96.12 98 ALA A O 1
ATOM 755 N N . ASN A 1 99 ? 2.561 7.102 12.078 1 96.94 99 ASN A N 1
ATOM 756 C CA . ASN A 1 99 ? 2.055 7.906 13.188 1 96.94 99 ASN A CA 1
ATOM 757 C C . ASN A 1 99 ? 0.985 8.891 12.727 1 96.94 99 ASN A C 1
ATOM 759 O O . ASN A 1 99 ? 0.376 9.578 13.539 1 96.94 99 ASN A O 1
ATOM 763 N N . LEU A 1 100 ? 0.806 9 11.406 1 97.19 100 LEU A N 1
ATOM 764 C CA . LEU A 1 100 ? -0.338 9.742 10.891 1 97.19 100 LEU A CA 1
ATOM 765 C C . LEU A 1 100 ? -1.618 8.922 11.008 1 97.19 100 LEU A C 1
ATOM 767 O O . LEU A 1 100 ? -2.207 8.539 10 1 97.19 100 LEU A O 1
ATOM 771 N N . THR A 1 101 ? -2.117 8.828 12.188 1 95.56 101 THR A N 1
ATOM 772 C CA . THR A 1 101 ? -3.088 7.805 12.555 1 95.56 101 THR A CA 1
ATOM 773 C C . THR A 1 101 ? -4.441 8.078 11.906 1 95.56 101 THR A C 1
ATOM 775 O O . THR A 1 101 ? -5.301 7.195 11.852 1 95.56 101 THR A O 1
ATOM 778 N N . SER A 1 102 ? -4.695 9.273 11.328 1 96.19 102 SER A N 1
ATOM 779 C CA . SER A 1 102 ? -5.984 9.602 10.734 1 96.19 102 SER A CA 1
ATOM 780 C C . SER A 1 102 ? -5.906 9.586 9.211 1 96.19 102 SER A C 1
ATOM 782 O O . SER A 1 102 ? -6.887 9.891 8.523 1 96.19 102 SER A O 1
ATOM 784 N N . ILE A 1 103 ? -4.773 9.211 8.68 1 97.62 103 ILE A N 1
ATOM 785 C CA . ILE A 1 103 ? -4.57 9.352 7.242 1 97.62 103 ILE A CA 1
ATOM 786 C C . ILE A 1 103 ? -5.426 8.32 6.5 1 97.62 103 ILE A C 1
ATOM 788 O O . ILE A 1 103 ? -5.52 7.164 6.918 1 97.62 103 ILE A O 1
ATOM 792 N N . THR A 1 104 ? -6.133 8.766 5.469 1 97.5 104 THR A N 1
ATOM 793 C CA . THR A 1 104 ? -6.988 7.918 4.648 1 97.5 104 THR A CA 1
ATOM 794 C C . THR A 1 104 ? -6.383 7.723 3.26 1 97.5 104 THR A C 1
ATOM 796 O O . THR A 1 104 ? -6.727 6.773 2.555 1 97.5 104 THR A O 1
ATOM 799 N N . ARG A 1 105 ? -5.52 8.664 2.873 1 98.31 105 ARG A N 1
ATOM 800 C CA . ARG A 1 105 ? -4.922 8.633 1.542 1 98.31 105 ARG A CA 1
ATOM 801 C C . ARG A 1 105 ? -3.426 8.93 1.606 1 98.31 105 ARG A C 1
ATOM 803 O O . ARG A 1 105 ? -3.014 9.961 2.146 1 98.31 105 ARG A O 1
ATOM 810 N N . LEU A 1 106 ? -2.625 8.023 1.15 1 98.56 106 LEU A N 1
ATOM 811 C CA . LEU A 1 106 ? -1.179 8.164 1.031 1 98.56 106 LEU A CA 1
ATOM 812 C C . LEU A 1 106 ? -0.727 7.93 -0.407 1 98.56 106 LEU A C 1
ATOM 814 O O . LEU A 1 106 ? -0.699 6.789 -0.878 1 98.56 106 LEU A O 1
ATOM 818 N N . GLN A 1 107 ? -0.403 8.961 -1.129 1 98.62 107 GLN A N 1
ATOM 819 C CA . GLN A 1 107 ? -0.025 8.945 -2.537 1 98.62 107 GLN A CA 1
ATOM 820 C C . GLN A 1 107 ? 1.44 9.336 -2.719 1 98.62 107 GLN A C 1
ATOM 822 O O . GLN A 1 107 ? 1.788 10.516 -2.654 1 98.62 107 GLN A O 1
ATOM 827 N N . LEU A 1 108 ? 2.305 8.383 -2.992 1 98.5 108 LEU A N 1
ATOM 828 C CA . LEU A 1 108 ? 3.738 8.633 -3.113 1 98.5 108 LEU A CA 1
ATOM 829 C C . LEU A 1 108 ? 4.273 8.094 -4.438 1 98.5 108 LEU A C 1
ATOM 831 O O . LEU A 1 108 ? 5.484 7.961 -4.613 1 98.5 108 LEU A O 1
ATOM 835 N N . SER A 1 109 ? 3.357 7.84 -5.34 1 98.38 109 SER A N 1
ATOM 836 C CA . SER A 1 109 ? 3.729 7.152 -6.57 1 98.38 109 SER A CA 1
ATOM 837 C C . SER A 1 109 ? 4.605 8.031 -7.457 1 98.38 109 SER A C 1
ATOM 839 O O . SER A 1 109 ? 4.594 9.258 -7.328 1 98.38 109 SER A O 1
ATOM 841 N N . ASN A 1 110 ? 5.297 7.336 -8.375 1 98 110 ASN A N 1
ATOM 842 C CA . ASN A 1 110 ? 6.062 7.984 -9.43 1 98 110 ASN A CA 1
ATOM 843 C C . ASN A 1 110 ? 7.082 8.969 -8.867 1 98 110 ASN A C 1
ATOM 845 O O . ASN A 1 110 ? 7.105 10.141 -9.25 1 98 110 ASN A O 1
ATOM 849 N N . ASN A 1 111 ? 7.938 8.469 -8.016 1 98.31 111 ASN A N 1
ATOM 850 C CA . ASN A 1 111 ? 9.086 9.141 -7.414 1 98.31 111 ASN A CA 1
ATOM 851 C C . ASN A 1 111 ? 10.312 8.234 -7.387 1 98.31 111 ASN A C 1
ATOM 853 O O . ASN A 1 111 ? 10.469 7.359 -8.242 1 98.31 111 ASN A O 1
ATOM 857 N N . ASN A 1 112 ? 11.266 8.562 -6.527 1 97.94 112 ASN A N 1
ATOM 858 C CA . ASN A 1 112 ? 12.469 7.75 -6.418 1 97.94 112 ASN A CA 1
ATOM 859 C C . ASN A 1 112 ? 12.68 7.246 -4.996 1 97.94 112 ASN A C 1
ATOM 861 O O . ASN A 1 112 ? 13.797 7.25 -4.484 1 97.94 112 ASN A O 1
ATOM 865 N N . PHE A 1 113 ? 11.531 6.91 -4.324 1 97.69 113 PHE A N 1
ATOM 866 C CA . PHE A 1 113 ? 11.68 6.328 -2.996 1 97.69 113 PHE A CA 1
ATOM 867 C C . PHE A 1 113 ? 12.453 5.016 -3.062 1 97.69 113 PHE A C 1
ATOM 869 O O . PHE A 1 113 ? 12.273 4.23 -3.994 1 97.69 113 PHE A O 1
ATOM 876 N N . SER A 1 114 ? 13.281 4.852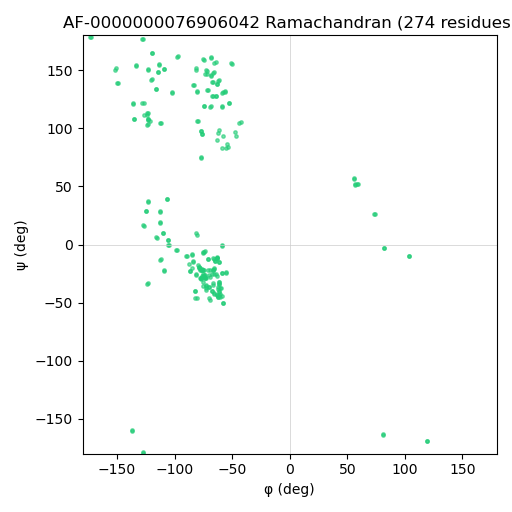 -2.062 1 97.19 114 SER A N 1
ATOM 877 C CA . SER A 1 114 ? 14.094 3.641 -1.981 1 97.19 114 SER A CA 1
ATOM 878 C C . SER A 1 114 ? 13.953 2.977 -0.616 1 97.19 114 SER A C 1
ATOM 880 O O . SER A 1 114 ? 13.188 3.434 0.231 1 97.19 114 SER A O 1
ATOM 882 N N . GLY A 1 115 ? 14.641 1.774 -0.459 1 95.12 115 GLY A N 1
ATOM 883 C CA . GLY A 1 115 ? 14.492 1.02 0.775 1 95.12 115 GLY A CA 1
ATOM 884 C C . GLY A 1 115 ? 13.227 0.182 0.813 1 95.12 115 GLY A C 1
ATOM 885 O O . GLY A 1 115 ? 12.664 -0.143 -0.232 1 95.12 115 GLY A O 1
ATOM 886 N N . GLY A 1 116 ? 12.781 -0.287 1.953 1 93.62 116 GLY A N 1
ATOM 887 C CA . GLY A 1 116 ? 11.625 -1.156 2.086 1 93.62 116 GLY A CA 1
ATOM 888 C C . GLY A 1 116 ? 10.359 -0.409 2.459 1 93.62 116 GLY A C 1
ATOM 889 O O . GLY A 1 116 ? 10.406 0.758 2.85 1 93.62 116 GLY A O 1
ATOM 890 N N . ILE A 1 117 ? 9.234 -1.076 2.215 1 94.88 117 ILE A N 1
ATOM 891 C CA . ILE A 1 117 ? 7.973 -0.598 2.768 1 94.88 117 ILE A CA 1
ATOM 892 C C . ILE A 1 117 ? 7.918 -0.902 4.266 1 94.88 117 ILE A C 1
ATOM 894 O O . ILE A 1 117 ? 8.016 -2.062 4.672 1 94.88 117 ILE A O 1
ATOM 898 N N . PRO A 1 118 ? 7.805 0.146 5.035 1 94.31 118 PRO A N 1
ATOM 899 C CA . PRO A 1 118 ? 7.727 -0.148 6.469 1 94.31 118 PRO A CA 1
ATOM 900 C C . PRO A 1 118 ? 6.488 -0.959 6.836 1 94.31 118 PRO A C 1
ATOM 902 O O . PRO A 1 118 ? 5.387 -0.649 6.379 1 94.31 118 PRO A O 1
ATOM 905 N N . SER A 1 119 ? 6.672 -1.964 7.738 1 92.94 119 SER A N 1
ATOM 906 C CA . SER A 1 119 ? 5.566 -2.83 8.133 1 92.94 119 SER A CA 1
ATOM 907 C C . SER A 1 119 ? 4.504 -2.055 8.906 1 92.94 119 SER A C 1
ATOM 909 O O . SER A 1 119 ? 3.332 -2.432 8.906 1 92.94 119 SER A O 1
ATOM 911 N N . GLU A 1 120 ? 4.934 -0.964 9.461 1 95 120 GLU A N 1
ATOM 912 C CA . GLU A 1 120 ? 4.055 -0.132 10.281 1 95 120 GLU A CA 1
ATOM 913 C C . GLU A 1 120 ? 2.93 0.467 9.445 1 95 120 GLU A C 1
ATOM 915 O O . GLU A 1 120 ? 1.916 0.914 9.992 1 95 120 GLU A O 1
ATOM 920 N N . ILE A 1 121 ? 3.057 0.413 8.109 1 93.81 121 ILE A N 1
ATOM 921 C CA . ILE A 1 121 ? 1.992 0.919 7.25 1 93.81 121 ILE A CA 1
ATOM 922 C C . ILE A 1 121 ? 0.71 0.127 7.496 1 93.81 121 ILE A C 1
ATOM 924 O O . ILE A 1 121 ? -0.391 0.675 7.414 1 93.81 121 ILE A O 1
ATOM 928 N N . GLY A 1 122 ? 0.851 -1.121 7.812 1 91 122 GLY A N 1
ATOM 929 C CA . GLY A 1 122 ? -0.281 -1.979 8.117 1 91 122 GLY A CA 1
ATOM 930 C C . GLY A 1 122 ? -1.045 -1.539 9.352 1 91 122 GLY A C 1
ATOM 931 O O . GLY A 1 122 ? -2.164 -1.997 9.594 1 91 122 GLY A O 1
ATOM 932 N N . LEU A 1 123 ? -0.443 -0.613 10.07 1 90.94 123 LEU A N 1
ATOM 933 C CA . LEU A 1 123 ? -1.07 -0.144 11.305 1 90.94 123 LEU A CA 1
ATOM 934 C C . LEU A 1 123 ? -1.992 1.039 11.023 1 90.94 123 LEU A C 1
ATOM 936 O O . LEU A 1 123 ? -2.719 1.487 11.914 1 90.94 123 LEU A O 1
ATOM 940 N N . LEU A 1 124 ? -1.942 1.557 9.859 1 94.88 124 LEU A N 1
ATOM 941 C CA . LEU A 1 124 ? -2.812 2.668 9.492 1 94.88 124 LEU A CA 1
ATOM 942 C C . LEU A 1 124 ? -4.234 2.18 9.219 1 94.88 124 LEU A C 1
ATOM 944 O O . LEU A 1 124 ? -4.578 1.862 8.078 1 94.88 124 LEU A O 1
ATOM 948 N N . ARG A 1 125 ? -5.016 2.268 10.203 1 92.62 125 ARG A N 1
ATOM 949 C CA . ARG A 1 125 ? -6.309 1.589 10.219 1 92.62 125 ARG A CA 1
ATOM 950 C C . ARG A 1 125 ? -7.336 2.352 9.391 1 92.62 125 ARG A C 1
ATOM 952 O O . ARG A 1 125 ? -8.383 1.805 9.023 1 92.62 125 ARG A O 1
ATOM 959 N N . ARG A 1 126 ? -7.074 3.652 9.125 1 95.31 126 ARG A N 1
ATOM 960 C CA . ARG A 1 126 ? -8.039 4.441 8.359 1 95.31 126 ARG A CA 1
ATOM 961 C C . ARG A 1 126 ? -7.629 4.539 6.895 1 95.31 126 ARG A C 1
ATOM 963 O O . ARG A 1 126 ? -8.359 5.109 6.082 1 95.31 126 ARG A O 1
ATOM 970 N N . LEU A 1 127 ? -6.469 4.012 6.535 1 96 127 LEU A N 1
ATOM 971 C CA . LEU A 1 127 ? -5.914 4.121 5.191 1 96 127 LEU A CA 1
ATOM 972 C C . LEU A 1 127 ? -6.805 3.412 4.176 1 96 127 LEU A C 1
ATOM 974 O O . LEU A 1 127 ? -7.168 2.248 4.363 1 96 127 LEU A O 1
ATOM 978 N N . ARG A 1 128 ? -7.184 4.105 3.104 1 94.88 128 ARG A N 1
ATOM 979 C CA . ARG A 1 128 ? -8.086 3.584 2.082 1 94.88 128 ARG A CA 1
ATOM 980 C C . ARG A 1 128 ? -7.441 3.641 0.701 1 94.88 128 ARG A C 1
ATOM 982 O O . ARG A 1 128 ? -7.793 2.861 -0.187 1 94.88 128 ARG A O 1
ATOM 989 N N . ASP A 1 129 ? -6.641 4.648 0.519 1 96.38 129 ASP A N 1
ATOM 990 C CA . ASP A 1 129 ? -5.984 4.898 -0.761 1 96.38 129 ASP A CA 1
ATOM 991 C C . ASP A 1 129 ? -4.469 4.941 -0.601 1 96.38 129 ASP A C 1
ATOM 993 O O . ASP A 1 129 ? -3.928 5.879 -0.006 1 96.38 129 ASP A O 1
ATOM 997 N N . LEU A 1 130 ? -3.803 3.887 -1.099 1 97.81 130 LEU A N 1
ATOM 998 C CA . LEU A 1 130 ? -2.357 3.742 -0.987 1 97.81 130 LEU A CA 1
ATOM 999 C C . LEU A 1 130 ? -1.73 3.465 -2.35 1 97.81 130 LEU A C 1
ATOM 1001 O O . LEU A 1 130 ? -2.088 2.49 -3.016 1 97.81 130 LEU A O 1
ATOM 1005 N N . ASP A 1 131 ? -0.821 4.324 -2.756 1 98.5 131 ASP A N 1
ATOM 1006 C CA . ASP A 1 131 ? -0.111 4.125 -4.016 1 98.5 131 ASP A CA 1
ATOM 1007 C C . ASP A 1 131 ? 1.386 4.383 -3.848 1 98.5 131 ASP A C 1
ATOM 1009 O O . ASP A 1 131 ? 1.809 5.527 -3.676 1 98.5 131 ASP A O 1
ATOM 1013 N N . LEU A 1 132 ? 2.109 3.334 -3.875 1 98.12 132 LEU A N 1
ATOM 1014 C CA . LEU A 1 132 ? 3.564 3.387 -3.777 1 98.12 132 LEU A CA 1
ATOM 1015 C C . LEU A 1 132 ? 4.215 2.945 -5.086 1 98.12 132 LEU A C 1
ATOM 1017 O O . LEU A 1 132 ? 5.41 2.654 -5.121 1 98.12 132 LEU A O 1
ATOM 1021 N N . SER A 1 133 ? 3.436 2.99 -6.133 1 96.38 133 SER A N 1
ATOM 1022 C CA . SER A 1 133 ? 3.906 2.43 -7.395 1 96.38 133 SER A CA 1
ATOM 1023 C C . SER A 1 133 ? 4.93 3.344 -8.055 1 96.38 133 SER A C 1
ATOM 1025 O O . SER A 1 133 ? 5 4.535 -7.746 1 96.38 133 SER A O 1
ATOM 1027 N N . ARG A 1 134 ? 5.734 2.703 -8.992 1 96.69 134 ARG A N 1
ATOM 1028 C CA . ARG A 1 134 ? 6.711 3.434 -9.797 1 96.69 134 ARG A CA 1
ATOM 1029 C C . ARG A 1 134 ? 7.723 4.148 -8.906 1 96.69 134 ARG A C 1
ATOM 1031 O O . ARG A 1 134 ? 7.945 5.352 -9.055 1 96.69 134 ARG A O 1
ATOM 1038 N N . ASN A 1 135 ? 8.305 3.41 -8.016 1 97.94 135 ASN A N 1
ATOM 1039 C CA . ASN A 1 135 ? 9.43 3.797 -7.176 1 97.94 135 ASN A CA 1
ATOM 1040 C C . ASN A 1 135 ? 10.57 2.781 -7.262 1 97.94 135 ASN A C 1
ATOM 1042 O O . ASN A 1 135 ? 10.555 1.898 -8.125 1 97.94 135 ASN A O 1
ATOM 1046 N N . ASN A 1 136 ? 11.609 3.109 -6.469 1 97 136 ASN A N 1
ATOM 1047 C CA . ASN A 1 136 ? 12.758 2.205 -6.457 1 97 136 ASN A CA 1
ATOM 1048 C C . ASN A 1 136 ? 12.828 1.41 -5.156 1 97 136 ASN A C 1
ATOM 1050 O O . ASN A 1 136 ? 13.914 1.226 -4.598 1 97 136 ASN A O 1
ATOM 1054 N N . LEU A 1 137 ? 11.656 0.978 -4.656 1 95.38 137 LEU A N 1
ATOM 1055 C CA . LEU A 1 137 ? 11.594 0.278 -3.379 1 95.38 137 LEU A CA 1
ATOM 1056 C C . LEU A 1 137 ? 12.133 -1.142 -3.508 1 95.38 137 LEU A C 1
ATOM 1058 O O . LEU A 1 137 ? 12.062 -1.741 -4.582 1 95.38 137 LEU A O 1
ATOM 1062 N N . GLU A 1 138 ? 12.734 -1.501 -2.383 1 88.06 138 GLU A N 1
ATOM 1063 C CA . GLU A 1 138 ? 13.328 -2.832 -2.328 1 88.06 138 GLU A CA 1
ATOM 1064 C C . GLU A 1 138 ? 12.703 -3.676 -1.225 1 88.06 138 GLU A C 1
ATOM 1066 O O . GLU A 1 138 ? 12.156 -3.137 -0.259 1 88.06 138 GLU A O 1
ATOM 1071 N N . GLY A 1 139 ? 12.469 -5.023 -1.39 1 77.62 139 GLY A N 1
ATOM 1072 C CA . GLY A 1 139 ? 11.984 -5.945 -0.375 1 77.62 139 GLY A CA 1
ATOM 1073 C C . GLY A 1 139 ? 12.969 -7.059 -0.061 1 77.62 139 GLY A C 1
ATOM 1074 O O . GLY A 1 139 ? 13.945 -7.254 -0.785 1 77.62 139 GLY A O 1
ATOM 1075 N N . MET B 1 1 ? 41.625 -75.312 8.969 1 37.31 1 MET B N 1
ATOM 1076 C CA . MET B 1 1 ? 41.938 -73.938 9.375 1 37.31 1 MET B CA 1
ATOM 1077 C C . MET B 1 1 ? 41.188 -72.938 8.523 1 37.31 1 MET B C 1
ATOM 1079 O O . MET B 1 1 ? 41.5 -72.75 7.344 1 37.31 1 MET B O 1
ATOM 1083 N N . ALA B 1 2 ? 39.844 -72.75 8.75 1 47.06 2 ALA B N 1
ATOM 1084 C CA . ALA B 1 2 ? 38.844 -71.938 8.07 1 47.06 2 ALA B CA 1
ATOM 1085 C C . ALA B 1 2 ? 39.188 -70.5 8.148 1 47.06 2 ALA B C 1
ATOM 1087 O O . ALA B 1 2 ? 39.438 -69.938 9.234 1 47.06 2 ALA B O 1
ATOM 1088 N N . SER B 1 3 ? 39.844 -69.812 7.188 1 48.09 3 SER B N 1
ATOM 1089 C CA . SER B 1 3 ? 40.156 -68.438 7.039 1 48.09 3 SER B CA 1
ATOM 1090 C C . SER B 1 3 ? 38.906 -67.562 7.051 1 48.09 3 SER B C 1
ATOM 1092 O O . SER B 1 3 ? 38 -67.75 6.258 1 48.09 3 SER B O 1
ATOM 1094 N N . SER B 1 4 ? 38.469 -67 8.188 1 50.66 4 SER B N 1
ATOM 1095 C CA . SER B 1 4 ? 37.375 -66.062 8.461 1 50.66 4 SER B CA 1
ATOM 1096 C C . SER B 1 4 ? 37.562 -64.75 7.672 1 50.66 4 SER B C 1
ATOM 1098 O O . SER B 1 4 ? 38.625 -64.125 7.789 1 50.66 4 SER B O 1
ATOM 1100 N N . ALA B 1 5 ? 37.156 -64.75 6.43 1 49.94 5 ALA B N 1
ATOM 1101 C CA . ALA B 1 5 ? 37.094 -63.531 5.602 1 49.94 5 ALA B CA 1
ATOM 1102 C C . ALA B 1 5 ? 36.438 -62.375 6.359 1 49.94 5 ALA B C 1
ATOM 1104 O O . ALA B 1 5 ? 35.344 -62.5 6.906 1 49.94 5 ALA B O 1
ATOM 1105 N N . VAL B 1 6 ? 37.188 -61.5 7.031 1 51.19 6 VAL B N 1
ATOM 1106 C CA . VAL B 1 6 ? 36.875 -60.25 7.695 1 51.19 6 VAL B CA 1
ATOM 1107 C C . VAL B 1 6 ? 36.156 -59.312 6.723 1 51.19 6 VAL B C 1
ATOM 1109 O O . VAL B 1 6 ? 36.688 -58.969 5.66 1 51.19 6 VAL B O 1
ATOM 1112 N N . LEU B 1 7 ? 34.844 -59.469 6.594 1 50.84 7 LEU B N 1
ATOM 1113 C CA . LEU B 1 7 ? 34.031 -58.5 5.906 1 50.84 7 LEU B CA 1
ATOM 1114 C C . LEU B 1 7 ? 34.406 -57.062 6.316 1 50.84 7 LEU B C 1
ATOM 1116 O O . LEU B 1 7 ? 34.625 -56.812 7.496 1 50.84 7 LEU B O 1
ATOM 1120 N N . PHE B 1 8 ? 35.125 -56.25 5.512 1 57.94 8 PHE B N 1
ATOM 1121 C CA . PHE B 1 8 ? 35.594 -54.906 5.648 1 57.94 8 PHE B CA 1
ATOM 1122 C C . PHE B 1 8 ? 34.469 -53.969 6.012 1 57.94 8 PHE B C 1
ATOM 1124 O O . PHE B 1 8 ? 33.375 -54 5.391 1 57.94 8 PHE B O 1
ATOM 1131 N N . PRO B 1 9 ? 34.438 -53.188 7.121 1 63.78 9 PRO B N 1
ATOM 1132 C CA . PRO B 1 9 ? 33.531 -52.156 7.664 1 63.78 9 PRO B CA 1
ATOM 1133 C C . PRO B 1 9 ? 33.344 -50.969 6.719 1 63.78 9 PRO B C 1
ATOM 1135 O O . PRO B 1 9 ? 32.5 -50.094 6.973 1 63.78 9 PRO B O 1
ATOM 1138 N N . SER B 1 10 ? 34 -51 5.617 1 63.97 10 SER B N 1
ATOM 1139 C CA . SER B 1 10 ? 34 -49.75 4.855 1 63.97 10 SER B CA 1
ATOM 1140 C C . SER B 1 10 ? 32.688 -49.594 4.094 1 63.97 10 SER B C 1
ATOM 1142 O O . SER B 1 10 ? 32.375 -48.5 3.619 1 63.97 10 SER B O 1
ATOM 1144 N N . PHE B 1 11 ? 31.938 -50.656 3.883 1 64.25 11 PHE B N 1
ATOM 1145 C CA . PHE B 1 11 ? 30.75 -50.5 3.061 1 64.25 11 PHE B CA 1
ATOM 1146 C C . PHE B 1 11 ? 29.641 -49.812 3.842 1 64.25 11 PHE B C 1
ATOM 1148 O O . PHE B 1 11 ? 28.844 -49.062 3.268 1 64.25 11 PHE B O 1
ATOM 1155 N N . VAL B 1 12 ? 29.703 -49.875 5.176 1 63.53 12 VAL B N 1
ATOM 1156 C CA . VAL B 1 12 ? 28.672 -49.25 6.016 1 63.53 12 VAL B CA 1
ATOM 1157 C C . VAL B 1 12 ? 28.812 -47.75 5.984 1 63.53 12 VAL B C 1
ATOM 1159 O O . VAL B 1 12 ? 27.812 -47.031 6.047 1 63.53 12 VAL B O 1
ATOM 1162 N N . TRP B 1 13 ? 30.031 -47.25 5.785 1 65.06 13 TRP B N 1
ATOM 1163 C CA . TRP B 1 13 ? 30.234 -45.812 5.762 1 65.06 13 TRP B CA 1
ATOM 1164 C C . TRP B 1 13 ? 29.688 -45.219 4.465 1 65.06 13 TRP B C 1
ATOM 1166 O O . TRP B 1 13 ? 29.156 -44.094 4.465 1 65.06 13 TRP B O 1
ATOM 1176 N N . PHE B 1 14 ? 29.656 -45.969 3.395 1 64 14 PHE B N 1
ATOM 1177 C CA . PHE B 1 14 ? 29.156 -45.5 2.109 1 64 14 PHE B CA 1
ATOM 1178 C C . PHE B 1 14 ? 27.641 -45.438 2.104 1 64 14 PHE B C 1
ATOM 1180 O O . PHE B 1 14 ? 27.062 -44.531 1.485 1 64 14 PHE B O 1
ATOM 1187 N N . LEU B 1 15 ? 26.953 -46.25 2.91 1 60.03 15 LEU B N 1
ATOM 1188 C CA . LEU B 1 15 ? 25.5 -46.219 2.953 1 60.03 15 LEU B CA 1
ATOM 1189 C C . LEU B 1 15 ? 24.984 -45.031 3.75 1 60.03 15 LEU B C 1
ATOM 1191 O O . LEU B 1 15 ? 23.953 -44.438 3.41 1 60.03 15 LEU B O 1
ATOM 1195 N N . TYR B 1 16 ? 25.766 -44.562 4.746 1 61.06 16 TYR B N 1
ATOM 1196 C CA . TYR B 1 16 ? 25.328 -43.438 5.559 1 61.06 16 TYR B CA 1
ATOM 1197 C C . TYR B 1 16 ? 25.453 -42.125 4.781 1 61.06 16 TYR B C 1
ATOM 1199 O O . TYR B 1 16 ? 24.672 -41.219 4.996 1 61.06 16 TYR B O 1
ATOM 1207 N N . LEU B 1 17 ? 26.312 -42.031 3.816 1 60 17 LEU B N 1
ATOM 1208 C CA . LEU B 1 17 ? 26.469 -40.812 3.021 1 60 17 LEU B CA 1
ATOM 1209 C C . LEU B 1 17 ? 25.344 -40.688 1.995 1 60 17 LEU B C 1
ATOM 1211 O O . LEU B 1 17 ? 24.922 -39.594 1.666 1 60 17 LEU B O 1
ATOM 1215 N N . PHE B 1 18 ? 24.734 -41.781 1.479 1 59.59 18 PHE B N 1
ATOM 1216 C CA . PHE B 1 18 ? 23.703 -41.75 0.449 1 59.59 18 PHE B CA 1
ATOM 1217 C C . PHE B 1 18 ? 22.391 -41.25 1.029 1 59.59 18 PHE B C 1
ATOM 1219 O O . PHE B 1 18 ? 21.625 -40.562 0.346 1 59.59 18 PHE B O 1
ATOM 1226 N N . CYS B 1 19 ? 22.094 -41.438 2.299 1 57.41 19 CYS B N 1
ATOM 1227 C CA . CYS B 1 19 ? 20.812 -41.062 2.863 1 57.41 19 CYS B CA 1
ATOM 1228 C C . CYS B 1 19 ? 20.734 -39.562 3.105 1 57.41 19 CYS B C 1
ATOM 1230 O O . CYS B 1 19 ? 19.656 -39 3.266 1 57.41 19 CYS B O 1
ATOM 1232 N N . PHE B 1 20 ? 21.859 -38.875 3.227 1 57.22 20 PHE B N 1
ATOM 1233 C CA . PHE B 1 20 ? 21.812 -37.469 3.512 1 57.22 20 PHE B CA 1
ATOM 1234 C C . PHE B 1 20 ? 21.438 -36.656 2.262 1 57.22 20 PHE B C 1
ATOM 1236 O O . PHE B 1 20 ? 20.984 -35.531 2.354 1 57.22 20 PHE B O 1
ATOM 1243 N N . LEU B 1 21 ? 21.625 -37.156 1.042 1 52.03 21 LEU B N 1
ATOM 1244 C CA . LEU B 1 21 ? 21.375 -36.406 -0.179 1 52.03 21 LEU B CA 1
ATOM 1245 C C . LEU B 1 21 ? 19.906 -36.469 -0.564 1 52.03 21 LEU B C 1
ATOM 1247 O O . LEU B 1 21 ? 19.453 -35.75 -1.447 1 52.03 21 LEU B O 1
ATOM 1251 N N . CYS B 1 22 ? 19.109 -37.344 -0.004 1 52.06 22 CYS B N 1
ATOM 1252 C CA . CYS B 1 22 ? 17.766 -37.5 -0.546 1 52.06 22 CYS B CA 1
ATOM 1253 C C . CYS B 1 22 ? 16.812 -36.5 0.108 1 52.06 22 CYS B C 1
ATOM 1255 O O . CYS B 1 22 ? 15.633 -36.438 -0.254 1 52.06 22 CYS B O 1
ATOM 1257 N N . SER B 1 23 ? 17.156 -35.906 1.24 1 52.12 23 SER B N 1
ATOM 1258 C CA . SER B 1 23 ? 16.141 -35.094 1.899 1 52.12 23 SER B CA 1
ATOM 1259 C C . SER B 1 23 ? 16.047 -33.719 1.263 1 52.12 23 SER B C 1
ATOM 1261 O O . SER B 1 23 ? 15.734 -32.75 1.941 1 52.12 23 SER B O 1
ATOM 1263 N N . LEU B 1 24 ? 16.703 -33.406 0.131 1 49.5 24 LEU B N 1
ATOM 1264 C CA . LEU B 1 24 ? 16.641 -32.062 -0.374 1 49.5 24 LEU B CA 1
ATOM 1265 C C . LEU B 1 24 ? 15.258 -31.734 -0.918 1 49.5 24 LEU B C 1
ATOM 1267 O O . LEU B 1 24 ? 14.891 -30.562 -1.055 1 49.5 24 LEU B O 1
ATOM 1271 N N . PRO B 1 25 ? 14.445 -32.469 -1.748 1 53.66 25 PRO B N 1
ATOM 1272 C CA . PRO B 1 25 ? 13.453 -31.906 -2.662 1 53.66 25 PRO B CA 1
ATOM 1273 C C . PRO B 1 25 ? 12.156 -31.5 -1.955 1 53.66 25 PRO B C 1
ATOM 1275 O O . PRO B 1 25 ? 11.273 -30.906 -2.57 1 53.66 25 PRO B O 1
ATOM 1278 N N . LEU B 1 26 ? 11.789 -31.953 -0.801 1 53.12 26 LEU B N 1
ATOM 1279 C CA . LEU B 1 26 ? 10.43 -31.844 -0.292 1 53.12 26 LEU B CA 1
ATOM 1280 C C . LEU B 1 26 ? 10.094 -30.391 0.025 1 53.12 26 LEU B C 1
ATOM 1282 O O . LEU B 1 26 ? 8.93 -29.984 -0.059 1 53.12 26 LEU B O 1
ATOM 1286 N N . ALA B 1 27 ? 11.016 -29.594 0.345 1 54.34 27 ALA B N 1
ATOM 1287 C CA . ALA B 1 27 ? 10.766 -28.219 0.78 1 54.34 27 ALA B CA 1
ATOM 1288 C C . ALA B 1 27 ? 10.344 -27.344 -0.396 1 54.34 27 ALA B C 1
ATOM 1290 O O . ALA B 1 27 ? 9.492 -26.453 -0.247 1 54.34 27 ALA B O 1
ATOM 1291 N N . ILE B 1 28 ? 10.938 -27.484 -1.639 1 54.44 28 ILE B N 1
ATOM 1292 C CA . ILE B 1 28 ? 10.641 -26.703 -2.832 1 54.44 28 ILE B CA 1
ATOM 1293 C C . ILE B 1 28 ? 9.172 -26.859 -3.205 1 54.44 28 ILE B C 1
ATOM 1295 O O . ILE B 1 28 ? 8.484 -25.875 -3.486 1 54.44 28 ILE B O 1
ATOM 1299 N N . CYS B 1 29 ? 8.633 -28.125 -3.174 1 54.88 29 CYS B N 1
ATOM 1300 C CA . CYS B 1 29 ? 7.266 -28.453 -3.551 1 54.88 29 CYS B CA 1
ATOM 1301 C C . CYS B 1 29 ? 6.262 -27.781 -2.617 1 54.88 29 CYS B C 1
ATOM 1303 O O . CYS B 1 29 ? 5.215 -27.312 -3.061 1 54.88 29 CYS B O 1
ATOM 1305 N N . LYS B 1 30 ? 6.66 -27.469 -1.384 1 64.81 30 LYS B N 1
ATOM 1306 C CA . LYS B 1 30 ? 5.73 -26.969 -0.38 1 64.81 30 LYS B CA 1
ATOM 1307 C C . LYS B 1 30 ? 5.488 -25.469 -0.564 1 64.81 30 LYS B C 1
ATOM 1309 O O . LYS B 1 30 ? 4.352 -25 -0.458 1 64.81 30 LYS B O 1
ATOM 1314 N N . GLU B 1 31 ? 6.434 -24.75 -1.143 1 69 31 GLU B N 1
ATOM 1315 C CA . GLU B 1 31 ? 6.273 -23.312 -1.247 1 69 31 GLU B CA 1
ATOM 1316 C C . GLU B 1 31 ? 5.402 -22.938 -2.443 1 69 31 GLU B C 1
ATOM 1318 O O . GLU B 1 31 ? 4.578 -22.016 -2.355 1 69 31 GLU B O 1
ATOM 1323 N N . ALA B 1 32 ? 5.57 -23.594 -3.504 1 69.5 32 ALA B N 1
ATOM 1324 C CA . ALA B 1 32 ? 4.715 -23.359 -4.66 1 69.5 32 ALA B CA 1
ATOM 1325 C C . ALA B 1 32 ? 3.258 -23.688 -4.344 1 69.5 32 ALA B C 1
ATOM 1327 O O . ALA B 1 32 ? 2.344 -23 -4.789 1 69.5 32 ALA B O 1
ATOM 1328 N N . GLU B 1 33 ? 3.154 -24.719 -3.596 1 80.81 33 GLU B N 1
ATOM 1329 C CA . GLU B 1 33 ? 1.805 -25.094 -3.184 1 80.81 33 GLU B CA 1
ATOM 1330 C C . GLU B 1 33 ? 1.194 -24.031 -2.264 1 80.81 33 GLU B C 1
ATOM 1332 O O . GLU B 1 33 ? -0.008 -23.766 -2.326 1 80.81 33 GLU B O 1
ATOM 1337 N N . ASN B 1 34 ? 2.053 -23.344 -1.63 1 91.81 34 ASN B N 1
ATOM 1338 C CA . ASN B 1 34 ? 1.593 -22.281 -0.738 1 91.81 34 ASN B CA 1
ATOM 1339 C C . ASN B 1 34 ? 1.064 -21.094 -1.519 1 91.81 34 ASN B C 1
ATOM 1341 O O . ASN B 1 34 ? 0.063 -20.484 -1.133 1 91.81 34 ASN B O 1
ATOM 1345 N N . ASP B 1 35 ? 1.7 -20.844 -2.641 1 96 35 ASP B N 1
ATOM 1346 C CA . ASP B 1 35 ? 1.233 -19.734 -3.469 1 96 35 ASP B CA 1
ATOM 1347 C C . ASP B 1 35 ? -0.158 -20.016 -4.031 1 96 35 ASP B C 1
ATOM 1349 O O . ASP B 1 35 ? -1.02 -19.141 -4.043 1 96 35 ASP B O 1
ATOM 1353 N N . ARG B 1 36 ? -0.321 -21.219 -4.453 1 94.81 36 ARG B N 1
ATOM 1354 C CA . ARG B 1 36 ? -1.63 -21.625 -4.961 1 94.81 36 ARG B CA 1
ATOM 1355 C C . ARG B 1 36 ? -2.713 -21.422 -3.908 1 94.81 36 ARG B C 1
ATOM 1357 O O . ARG B 1 36 ? -3.76 -20.828 -4.191 1 94.81 36 ARG B O 1
ATOM 1364 N N . HIS B 1 37 ? -2.434 -21.922 -2.77 1 95.12 37 HIS B N 1
ATOM 1365 C CA . HIS B 1 37 ? -3.404 -21.812 -1.688 1 95.12 37 HIS B CA 1
ATOM 1366 C C . HIS B 1 37 ? -3.68 -20.344 -1.344 1 95.12 37 HIS B C 1
ATOM 1368 O O . HIS B 1 37 ? -4.828 -19.969 -1.118 1 95.12 37 HIS B O 1
ATOM 1374 N N . ALA B 1 38 ? -2.695 -19.547 -1.334 1 96.81 38 ALA B N 1
ATOM 1375 C CA . ALA B 1 38 ? -2.842 -18.125 -1.027 1 96.81 38 ALA B CA 1
ATOM 1376 C C . ALA B 1 38 ? -3.713 -17.422 -2.068 1 96.81 38 ALA B C 1
ATOM 1378 O 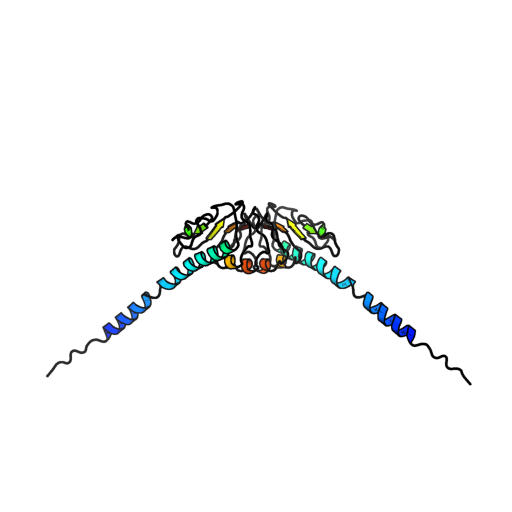O . ALA B 1 38 ? -4.598 -16.641 -1.721 1 96.81 38 ALA B O 1
ATOM 1379 N N . LEU B 1 39 ? -3.469 -17.734 -3.336 1 96.94 39 LEU B N 1
ATOM 1380 C CA . LEU B 1 39 ? -4.211 -17.109 -4.422 1 96.94 39 LEU B CA 1
ATOM 1381 C C . LEU B 1 39 ? -5.672 -17.547 -4.406 1 96.94 39 LEU B C 1
ATOM 1383 O O . LEU B 1 39 ? -6.574 -16.734 -4.621 1 96.94 39 LEU B O 1
ATOM 1387 N N . LEU B 1 40 ? -5.895 -18.812 -4.133 1 95.69 40 LEU B N 1
ATOM 1388 C CA . LEU B 1 40 ? -7.27 -19.297 -4.078 1 95.69 40 LEU B CA 1
ATOM 1389 C C . LEU B 1 40 ? -8 -18.75 -2.861 1 95.69 40 LEU B C 1
ATOM 1391 O O . LEU B 1 40 ? -9.188 -18.422 -2.936 1 95.69 40 LEU B O 1
ATOM 1395 N N . CYS B 1 41 ? -7.293 -18.641 -1.796 1 96.75 41 CYS B N 1
ATOM 1396 C CA . CYS B 1 41 ? -7.844 -17.969 -0.617 1 96.75 41 CYS B CA 1
ATOM 1397 C C . CYS B 1 41 ? -8.195 -16.516 -0.916 1 96.75 41 CYS B C 1
ATOM 1399 O O . CYS B 1 41 ? -9.273 -16.047 -0.562 1 96.75 41 CYS B O 1
ATOM 1401 N N . PHE B 1 42 ? -7.359 -15.812 -1.621 1 97.19 42 PHE B N 1
ATOM 1402 C CA . PHE B 1 42 ? -7.594 -14.445 -2.061 1 97.19 42 PHE B CA 1
ATOM 1403 C C . PHE B 1 42 ? -8.797 -14.375 -2.996 1 97.19 42 PHE B C 1
ATOM 1405 O O . PHE B 1 42 ? -9.672 -13.523 -2.822 1 97.19 42 PHE B O 1
ATOM 1412 N N . LYS B 1 43 ? -8.883 -15.203 -3.873 1 96.62 43 LYS B N 1
ATOM 1413 C CA . LYS B 1 43 ? -9.961 -15.266 -4.855 1 96.62 43 LYS B CA 1
ATOM 1414 C C . LYS B 1 43 ? -11.312 -15.484 -4.176 1 96.62 43 LYS B C 1
ATOM 1416 O O . LYS B 1 43 ? -12.336 -14.977 -4.645 1 96.62 43 LYS B O 1
ATOM 1421 N N . SER B 1 44 ? -11.328 -16.219 -3.096 1 95.56 44 SER B N 1
ATOM 1422 C CA . SER B 1 44 ? -12.562 -16.656 -2.451 1 95.56 44 SER B CA 1
ATOM 1423 C C . SER B 1 44 ? -13.383 -15.453 -1.973 1 95.56 44 SER B C 1
ATOM 1425 O O . SER B 1 44 ? -14.586 -15.586 -1.714 1 95.56 44 SER B O 1
ATOM 1427 N N . ARG B 1 45 ? -12.781 -14.219 -1.91 1 96.56 45 ARG B N 1
ATOM 1428 C CA . ARG B 1 45 ? -13.484 -13.031 -1.433 1 96.56 45 ARG B CA 1
ATOM 1429 C C . ARG B 1 45 ? -13.75 -12.062 -2.574 1 96.56 45 ARG B C 1
ATOM 1431 O O . ARG B 1 45 ? -14.109 -10.906 -2.34 1 96.56 45 ARG B O 1
ATOM 1438 N N . LEU B 1 46 ? -13.5 -12.539 -3.789 1 96.81 46 LEU B N 1
ATOM 1439 C CA . LEU B 1 46 ? -13.586 -11.633 -4.934 1 96.81 46 LEU B CA 1
ATOM 1440 C C . LEU B 1 46 ? -14.727 -12.031 -5.859 1 96.81 46 LEU B C 1
ATOM 1442 O O . LEU B 1 46 ? -15.102 -13.203 -5.922 1 96.81 46 LEU B O 1
ATOM 1446 N N . SER B 1 47 ? -15.234 -11.008 -6.434 1 94.75 47 SER B N 1
ATOM 1447 C CA . SER B 1 47 ? -16.172 -11.141 -7.539 1 94.75 47 SER B CA 1
ATOM 1448 C C . SER B 1 47 ? -15.82 -10.203 -8.688 1 94.75 47 SER B C 1
ATOM 1450 O O . SER B 1 47 ? -15.086 -9.227 -8.492 1 94.75 47 SER B O 1
ATOM 1452 N N . GLY B 1 48 ? -16.203 -10.531 -9.891 1 91.25 48 GLY B N 1
ATOM 1453 C CA . GLY B 1 48 ? -15.906 -9.688 -11.039 1 91.25 48 GLY B CA 1
ATOM 1454 C C . GLY B 1 48 ? -16.562 -10.164 -12.32 1 91.25 48 GLY B C 1
ATOM 1455 O O . GLY B 1 48 ? -17.359 -11.102 -12.305 1 91.25 48 GLY B O 1
ATOM 1456 N N . PRO B 1 49 ? -16.297 -9.336 -13.367 1 89.19 49 PRO B N 1
ATOM 1457 C CA . PRO B 1 49 ? -16.859 -9.773 -14.641 1 89.19 49 PRO B CA 1
ATOM 1458 C C . PRO B 1 49 ? -16.531 -11.234 -14.961 1 89.19 49 PRO B C 1
ATOM 1460 O O . PRO B 1 49 ? -15.539 -11.766 -14.469 1 89.19 49 PRO B O 1
ATOM 1463 N N . ALA B 1 50 ? -17.375 -11.773 -15.758 1 80.5 50 ALA B N 1
ATOM 1464 C CA . ALA B 1 50 ? -17.25 -13.195 -16.047 1 80.5 50 ALA B CA 1
ATOM 1465 C C . ALA B 1 50 ? -15.891 -13.516 -16.656 1 80.5 50 ALA B C 1
ATOM 1467 O O . ALA B 1 50 ? -15.438 -12.82 -17.578 1 80.5 50 ALA B O 1
ATOM 1468 N N . GLY B 1 51 ? -15.141 -14.344 -15.984 1 85.75 51 GLY B N 1
ATOM 1469 C CA . GLY B 1 51 ? -13.977 -14.953 -16.609 1 85.75 51 GLY B CA 1
ATOM 1470 C C . GLY B 1 51 ? -12.664 -14.328 -16.172 1 85.75 51 GLY B C 1
ATOM 1471 O O . GLY B 1 51 ? -11.586 -14.836 -16.484 1 85.75 51 GLY B O 1
ATOM 1472 N N . VAL B 1 52 ? -12.695 -13.148 -15.43 1 87.88 52 VAL B N 1
ATOM 1473 C CA . VAL B 1 52 ? -11.43 -12.477 -15.125 1 87.88 52 VAL B CA 1
ATOM 1474 C C . VAL B 1 52 ? -10.531 -13.414 -14.328 1 87.88 52 VAL B C 1
ATOM 1476 O O . VAL B 1 52 ? -9.32 -13.484 -14.57 1 87.88 52 VAL B O 1
ATOM 1479 N N . LEU B 1 53 ? -11.148 -14.195 -13.43 1 92.56 53 LEU B N 1
ATOM 1480 C CA . LEU B 1 53 ? -10.359 -15.102 -12.602 1 92.56 53 LEU B CA 1
ATOM 1481 C C . LEU B 1 53 ? -10.648 -16.547 -12.961 1 92.56 53 LEU B C 1
ATOM 1483 O O . LEU B 1 53 ? -10.477 -17.453 -12.125 1 92.56 53 LEU B O 1
ATOM 1487 N N . ALA B 1 54 ? -11.031 -16.797 -14.234 1 90.69 54 ALA B N 1
ATOM 1488 C CA . ALA B 1 54 ? -11.414 -18.125 -14.688 1 90.69 54 ALA B CA 1
ATOM 1489 C C . ALA B 1 54 ? -10.211 -19.078 -14.672 1 90.69 54 ALA B C 1
ATOM 1491 O O . ALA B 1 54 ? -10.359 -20.266 -14.383 1 90.69 54 ALA B O 1
ATOM 1492 N N . SER B 1 55 ? -9.055 -18.531 -14.969 1 91.19 55 SER B N 1
ATOM 1493 C CA . SER B 1 55 ? -7.863 -19.359 -15.031 1 91.19 55 SER B CA 1
ATOM 1494 C C . SER B 1 55 ? -7.453 -19.844 -13.641 1 91.19 55 SER B C 1
ATOM 1496 O O . SER B 1 55 ? -6.68 -20.797 -13.516 1 91.19 55 SER B O 1
ATOM 1498 N N . TRP B 1 56 ? -7.914 -19.094 -12.57 1 92.69 56 TRP B N 1
ATOM 1499 C CA . TRP B 1 56 ? -7.57 -19.453 -11.195 1 92.69 56 TRP B CA 1
ATOM 1500 C C . TRP B 1 56 ? -8.398 -20.625 -10.711 1 92.69 56 TRP B C 1
ATOM 1502 O O . TRP B 1 56 ? -9.547 -20.469 -10.297 1 92.69 56 TRP B O 1
ATOM 1512 N N . SER B 1 57 ? -7.805 -21.828 -10.797 1 86 57 SER B N 1
ATOM 1513 C CA . SER B 1 57 ? -8.562 -23.016 -10.414 1 86 57 SER B CA 1
ATOM 1514 C C . SER B 1 57 ? -7.641 -24.125 -9.898 1 86 57 SER B C 1
ATOM 1516 O O . SER B 1 57 ? -6.453 -24.156 -10.234 1 86 57 SER B O 1
ATOM 1518 N N . ASN B 1 58 ? -8.195 -24.875 -9.047 1 81.44 58 ASN B N 1
ATOM 1519 C CA . ASN B 1 58 ? -7.461 -26.031 -8.539 1 81.44 58 ASN B CA 1
ATOM 1520 C C . ASN B 1 58 ? -7.215 -27.062 -9.641 1 81.44 58 ASN B C 1
ATOM 1522 O O . ASN B 1 58 ? -6.367 -27.953 -9.492 1 81.44 58 ASN B O 1
ATOM 1526 N N . LYS B 1 59 ? -7.875 -26.859 -10.688 1 76.31 59 LYS B N 1
ATOM 1527 C CA . LYS B 1 59 ? -7.746 -27.828 -11.773 1 76.31 59 LYS B CA 1
ATOM 1528 C C . LYS B 1 59 ? -6.555 -27.484 -12.664 1 76.31 59 LYS B C 1
ATOM 1530 O O . LYS B 1 59 ? -6.066 -28.344 -13.406 1 76.31 59 LYS B O 1
ATOM 1535 N N . SER B 1 60 ? -6.215 -26.203 -12.594 1 67.12 60 SER B N 1
ATOM 1536 C CA . SER B 1 60 ? -5.086 -25.781 -13.422 1 67.12 60 SER B CA 1
ATOM 1537 C C . SER B 1 60 ? -3.758 -26.125 -12.75 1 67.12 60 SER B C 1
ATOM 1539 O O . SER B 1 60 ? -3.625 -26.016 -11.531 1 67.12 60 SER B O 1
ATOM 1541 N N . PHE B 1 61 ? -2.969 -26.672 -13.492 1 70.38 61 PHE B N 1
ATOM 1542 C CA . PHE B 1 61 ? -1.771 -27.281 -12.922 1 70.38 61 PHE B CA 1
ATOM 1543 C C . PHE B 1 61 ? -0.76 -26.203 -12.531 1 70.38 61 PHE B C 1
ATOM 1545 O O . PHE B 1 61 ? -0.118 -26.297 -11.484 1 70.38 61 PHE B O 1
ATOM 1552 N N . ASP B 1 62 ? -0.685 -25.125 -13.312 1 88.25 62 ASP B N 1
ATOM 1553 C CA . ASP B 1 62 ? 0.446 -24.25 -13.047 1 88.25 62 ASP B CA 1
ATOM 1554 C C . ASP B 1 62 ? -0.024 -22.828 -12.766 1 88.25 62 ASP B C 1
ATOM 1556 O O . ASP B 1 62 ? -0.518 -22.141 -13.664 1 88.25 62 ASP B O 1
ATOM 1560 N N . VAL B 1 63 ? 0.139 -22.391 -11.492 1 93.75 63 VAL B N 1
ATOM 1561 C CA . VAL B 1 63 ? -0.262 -21.047 -11.062 1 93.75 63 VAL B CA 1
ATOM 1562 C C . VAL B 1 63 ? 0.407 -20 -11.945 1 93.75 63 VAL B C 1
ATOM 1564 O O . VAL B 1 63 ? -0.159 -18.938 -12.188 1 93.75 63 VAL B O 1
ATOM 1567 N N . CYS B 1 64 ? 1.506 -20.344 -12.531 1 94.5 64 CYS B N 1
ATOM 1568 C CA . CYS B 1 64 ? 2.297 -19.391 -13.305 1 94.5 64 CYS B CA 1
ATOM 1569 C C . CYS B 1 64 ? 1.626 -19.078 -14.641 1 94.5 64 CYS B C 1
ATOM 1571 O O . CYS B 1 64 ? 2.01 -18.125 -15.32 1 94.5 64 CYS B O 1
ATOM 1573 N N . GLU B 1 65 ? 0.553 -19.75 -14.953 1 93.19 65 GLU B N 1
ATOM 1574 C CA . GLU B 1 65 ? -0.197 -19.516 -16.188 1 93.19 65 GLU B CA 1
ATOM 1575 C C . GLU B 1 65 ? -1.496 -18.766 -15.906 1 93.19 65 GLU B C 1
ATOM 1577 O O . GLU B 1 65 ? -2.242 -18.438 -16.828 1 93.19 65 GLU B O 1
ATOM 1582 N N . TRP B 1 66 ? -1.718 -18.484 -14.727 1 95.31 66 TRP B N 1
ATOM 1583 C CA . TRP B 1 66 ? -2.959 -17.812 -14.359 1 95.31 66 TRP B CA 1
ATOM 1584 C C . TRP B 1 66 ? -2.934 -16.359 -14.797 1 95.31 66 TRP B C 1
ATOM 1586 O O . TRP B 1 66 ? -1.874 -15.727 -14.82 1 95.31 66 TRP B O 1
ATOM 1596 N N . HIS B 1 67 ? -4.086 -15.828 -15.086 1 95.56 67 HIS B N 1
ATOM 1597 C CA . HIS B 1 67 ? -4.223 -14.422 -15.469 1 95.56 67 HIS B CA 1
ATOM 1598 C C . HIS B 1 67 ? -3.697 -13.5 -14.383 1 95.56 67 HIS B C 1
ATOM 1600 O O . HIS B 1 67 ? -4.016 -13.68 -13.203 1 95.56 67 HIS B O 1
ATOM 1606 N N . GLY B 1 68 ? -2.883 -12.586 -14.773 1 97.88 68 GLY B N 1
ATOM 1607 C CA . GLY B 1 68 ? -2.402 -11.562 -13.867 1 97.88 68 GLY B CA 1
ATOM 1608 C C . GLY B 1 68 ? -1.236 -12.023 -13.008 1 97.88 68 GLY B C 1
ATOM 1609 O O . GLY B 1 68 ? -0.713 -11.25 -12.203 1 97.88 68 GLY B O 1
ATOM 1610 N N . ILE B 1 69 ? -0.82 -13.352 -13.148 1 97.75 69 ILE B N 1
ATOM 1611 C CA . ILE B 1 69 ? 0.229 -13.898 -12.297 1 97.75 69 ILE B CA 1
ATOM 1612 C C . ILE B 1 69 ? 1.54 -13.969 -13.078 1 97.75 69 ILE B C 1
ATOM 1614 O O . ILE B 1 69 ? 1.555 -14.367 -14.242 1 97.75 69 ILE B O 1
ATOM 1618 N N . THR B 1 70 ? 2.658 -13.469 -12.523 1 98.25 70 THR B N 1
ATOM 1619 C CA . THR B 1 70 ? 4.02 -13.664 -13.016 1 98.25 70 THR B CA 1
ATOM 1620 C C . THR B 1 70 ? 4.855 -14.438 -12 1 98.25 70 THR B C 1
ATOM 1622 O O . THR B 1 70 ? 4.812 -14.148 -10.797 1 98.25 70 THR B O 1
ATOM 1625 N N . CYS B 1 71 ? 5.57 -15.398 -12.438 1 97.25 71 CYS B N 1
ATOM 1626 C CA . CYS B 1 71 ? 6.395 -16.219 -11.555 1 97.25 71 CYS B CA 1
ATOM 1627 C C . CYS B 1 71 ? 7.875 -16.016 -11.844 1 97.25 71 CYS B C 1
ATOM 1629 O O . CYS B 1 71 ? 8.242 -15.555 -12.922 1 97.25 71 CYS B O 1
ATOM 1631 N N . SER B 1 72 ? 8.648 -16.297 -10.742 1 96.56 72 SER B N 1
ATOM 1632 C CA . SER B 1 72 ? 10.102 -16.281 -10.883 1 96.56 72 SER B CA 1
ATOM 1633 C C . SER B 1 72 ? 10.586 -17.375 -11.836 1 96.56 72 SER B C 1
ATOM 1635 O O . SER B 1 72 ? 9.883 -18.359 -12.055 1 96.56 72 SER B O 1
ATOM 1637 N N . LYS B 1 73 ? 11.727 -17.25 -12.414 1 94.19 73 LYS B N 1
ATOM 1638 C CA . LYS B 1 73 ? 12.281 -18.203 -13.352 1 94.19 73 LYS B CA 1
ATOM 1639 C C . LYS B 1 73 ? 12.953 -19.375 -12.617 1 94.19 73 LYS B C 1
ATOM 1641 O O . LYS B 1 73 ? 12.727 -20.531 -12.953 1 94.19 73 LYS B O 1
ATOM 1646 N N . PRO B 1 74 ? 13.75 -19 -11.617 1 91.62 74 PRO B N 1
ATOM 1647 C CA . PRO B 1 74 ? 14.414 -20.094 -10.914 1 91.62 74 PRO B CA 1
ATOM 1648 C C . PRO B 1 74 ? 13.438 -20.984 -10.148 1 91.62 74 PRO B C 1
ATOM 1650 O O . PRO B 1 74 ? 12.43 -20.5 -9.633 1 91.62 74 PRO B O 1
ATOM 1653 N N . TYR B 1 75 ? 13.773 -22.188 -10.086 1 89.44 75 TYR B N 1
ATOM 1654 C CA . TYR B 1 75 ? 12.992 -23.109 -9.281 1 89.44 75 TYR B CA 1
ATOM 1655 C C . TYR B 1 75 ? 13.375 -23.016 -7.809 1 89.44 75 TYR B C 1
ATOM 1657 O O . TYR B 1 75 ? 14.547 -22.812 -7.477 1 89.44 75 TYR B O 1
ATOM 1665 N N . PRO B 1 76 ? 12.438 -23.312 -6.957 1 90.25 76 PRO B N 1
ATOM 1666 C CA . PRO B 1 76 ? 11.016 -23.484 -7.273 1 90.25 76 PRO B CA 1
ATOM 1667 C C . PRO B 1 76 ? 10.359 -22.172 -7.723 1 90.25 76 PRO B C 1
ATOM 1669 O O . PRO B 1 76 ? 10.672 -21.109 -7.188 1 90.25 76 PRO B O 1
ATOM 1672 N N . ARG B 1 77 ? 9.477 -22.219 -8.734 1 93.12 77 ARG B N 1
ATOM 1673 C CA . ARG B 1 77 ? 8.797 -21.031 -9.234 1 93.12 77 ARG B C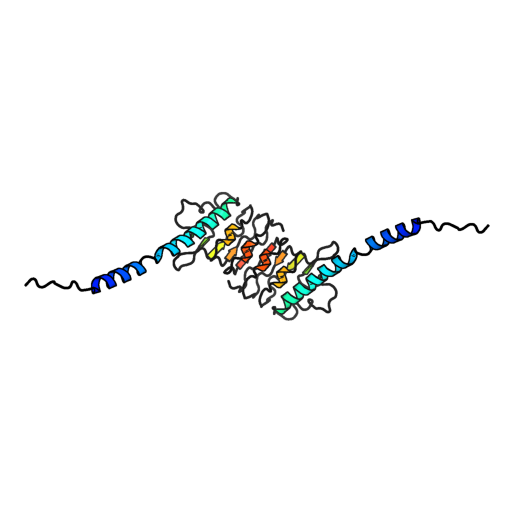A 1
ATOM 1674 C C . ARG B 1 77 ? 7.836 -20.469 -8.195 1 93.12 77 ARG B C 1
ATOM 1676 O O . ARG B 1 77 ? 7.039 -21.203 -7.617 1 93.12 77 ARG B O 1
ATOM 1683 N N . ARG B 1 78 ? 7.992 -19.203 -7.949 1 95.69 78 ARG B N 1
ATOM 1684 C CA . ARG B 1 78 ? 7.168 -18.5 -6.977 1 95.69 78 ARG B CA 1
ATOM 1685 C C . ARG B 1 78 ? 6.461 -17.312 -7.625 1 95.69 78 ARG B C 1
ATOM 1687 O O . ARG B 1 78 ? 6.941 -16.75 -8.609 1 95.69 78 ARG B O 1
ATOM 1694 N N . VAL B 1 79 ? 5.324 -16.969 -7.113 1 97.69 79 VAL B N 1
ATOM 1695 C CA . VAL B 1 79 ? 4.613 -15.797 -7.586 1 97.69 79 VAL B CA 1
ATOM 1696 C C . VAL B 1 79 ? 5.371 -14.531 -7.172 1 97.69 79 VAL B C 1
ATOM 1698 O O . VAL B 1 79 ? 5.559 -14.273 -5.98 1 97.69 79 VAL B O 1
ATOM 1701 N N . ILE B 1 80 ? 5.82 -13.734 -8.133 1 98 80 ILE B N 1
ATOM 1702 C CA . ILE B 1 80 ? 6.578 -12.523 -7.816 1 98 80 ILE B CA 1
ATOM 1703 C C . ILE B 1 80 ? 5.762 -11.289 -8.18 1 98 80 ILE B C 1
ATOM 1705 O O . ILE B 1 80 ? 6.094 -10.172 -7.766 1 98 80 ILE B O 1
ATOM 1709 N N . ALA B 1 81 ? 4.641 -11.492 -8.961 1 98.62 81 ALA B N 1
ATOM 1710 C CA . ALA B 1 81 ? 3.787 -10.344 -9.273 1 98.62 81 ALA B CA 1
ATOM 1711 C C . ALA B 1 81 ? 2.334 -10.781 -9.445 1 98.62 81 ALA B C 1
ATOM 1713 O O . ALA B 1 81 ? 2.061 -11.844 -10.016 1 98.62 81 ALA B O 1
ATOM 1714 N N . LEU B 1 82 ? 1.449 -9.992 -8.93 1 98.62 82 LEU B N 1
ATOM 1715 C CA . LEU B 1 82 ? 0.006 -10.062 -9.133 1 98.62 82 LEU B CA 1
ATOM 1716 C C . LEU B 1 82 ? -0.531 -8.742 -9.672 1 98.62 82 LEU B C 1
ATOM 1718 O O . LEU B 1 82 ? -0.419 -7.703 -9.016 1 98.62 82 LEU B O 1
ATOM 1722 N N . ASP B 1 83 ? -1.009 -8.734 -10.898 1 98.56 83 ASP B N 1
ATOM 1723 C CA . ASP B 1 83 ? -1.515 -7.527 -11.547 1 98.56 83 ASP B CA 1
ATOM 1724 C C . ASP B 1 83 ? -2.955 -7.719 -12.016 1 98.56 83 ASP B C 1
ATOM 1726 O O . ASP B 1 83 ? -3.205 -8.422 -13 1 98.56 83 ASP B O 1
ATOM 1730 N N . LEU B 1 84 ? -3.861 -7.098 -11.352 1 98.12 84 LEU B N 1
ATOM 1731 C CA . LEU B 1 84 ? -5.277 -7.148 -11.695 1 98.12 84 LEU B CA 1
ATOM 1732 C C . LEU B 1 84 ? -5.844 -5.742 -11.883 1 98.12 84 LEU B C 1
ATOM 1734 O O . LEU B 1 84 ? -7.02 -5.5 -11.609 1 98.12 84 LEU B O 1
ATOM 1738 N N . GLU B 1 85 ? -5.043 -4.816 -12.289 1 98.06 85 GLU B N 1
ATOM 1739 C CA . GLU B 1 85 ? -5.426 -3.418 -12.445 1 98.06 85 GLU B CA 1
ATOM 1740 C C . GLU B 1 85 ? -6.621 -3.273 -13.383 1 98.06 85 GLU B C 1
ATOM 1742 O O . GLU B 1 85 ? -6.633 -3.846 -14.469 1 98.06 85 GLU B O 1
ATOM 1747 N N . SER B 1 86 ? -7.633 -2.506 -12.961 1 98.19 86 SER B N 1
ATOM 1748 C CA . SER B 1 86 ? -8.75 -2.082 -13.805 1 98.19 86 SER B CA 1
ATOM 1749 C C . SER B 1 86 ? -9.469 -3.281 -14.414 1 98.19 86 SER B C 1
ATOM 1751 O O . SER B 1 86 ? -9.734 -3.311 -15.617 1 98.19 86 SER B O 1
ATOM 1753 N N . GLU B 1 87 ? -9.852 -4.23 -13.602 1 97.56 87 GLU B N 1
ATOM 1754 C CA . GLU B 1 87 ? -10.492 -5.438 -14.117 1 97.56 87 GLU B CA 1
ATOM 1755 C C . GLU B 1 87 ? -11.93 -5.559 -13.625 1 97.56 87 GLU B C 1
ATOM 1757 O O . GLU B 1 87 ? -12.594 -6.559 -13.883 1 97.56 87 GLU B O 1
ATOM 1762 N N . GLY B 1 88 ? -12.352 -4.527 -12.961 1 97.5 88 GLY B N 1
ATOM 1763 C CA . GLY B 1 88 ? -13.727 -4.508 -12.508 1 97.5 88 GLY B CA 1
ATOM 1764 C C . GLY B 1 88 ? -13.992 -5.445 -11.344 1 97.5 88 GLY B C 1
ATOM 1765 O O . GLY B 1 88 ? -15.109 -5.926 -11.164 1 97.5 88 GLY B O 1
ATOM 1766 N N . ILE B 1 89 ? -12.977 -5.734 -10.555 1 97.88 89 ILE B N 1
ATOM 1767 C CA . ILE B 1 89 ? -13.055 -6.707 -9.469 1 97.88 89 ILE B CA 1
ATOM 1768 C C . ILE B 1 89 ? -13.641 -6.047 -8.219 1 97.88 89 ILE B C 1
ATOM 1770 O O . ILE B 1 89 ? -13.289 -4.91 -7.895 1 97.88 89 ILE B O 1
ATOM 1774 N N . SER B 1 90 ? -14.516 -6.766 -7.582 1 97.88 90 SER B N 1
ATOM 1775 C CA . SER B 1 90 ? -15.094 -6.355 -6.309 1 97.88 90 SER B CA 1
ATOM 1776 C C . SER B 1 90 ? -14.789 -7.367 -5.211 1 97.88 90 SER B C 1
ATOM 1778 O O . SER B 1 90 ? -14.406 -8.5 -5.496 1 97.88 90 SER B O 1
ATOM 1780 N N . GLY B 1 91 ? -15.008 -6.922 -3.92 1 97.75 91 GLY B N 1
ATOM 1781 C CA . GLY B 1 91 ? -14.75 -7.773 -2.77 1 97.75 91 GLY B CA 1
ATOM 1782 C C . GLY B 1 91 ? -13.703 -7.207 -1.827 1 97.75 91 GLY B C 1
ATOM 1783 O O . GLY B 1 91 ? -13.336 -6.031 -1.931 1 97.75 91 GLY B O 1
ATOM 1784 N N . SER B 1 92 ? -13.25 -8.008 -0.877 1 97.88 92 SER B N 1
ATOM 1785 C CA . SER B 1 92 ? -12.289 -7.547 0.119 1 97.88 92 SER B CA 1
ATOM 1786 C C . SER B 1 92 ? -10.914 -8.172 -0.106 1 97.88 92 SER B C 1
ATOM 1788 O O . SER B 1 92 ? -10.805 -9.258 -0.673 1 97.88 92 SER B O 1
ATOM 1790 N N . ILE B 1 93 ? -9.883 -7.426 0.302 1 97.62 93 ILE B N 1
ATOM 1791 C CA . ILE B 1 93 ? -8.516 -7.949 0.235 1 97.62 93 ILE B CA 1
ATOM 1792 C C . ILE B 1 93 ? -8.258 -8.867 1.424 1 97.62 93 ILE B C 1
ATOM 1794 O O . ILE B 1 93 ? -8.023 -8.406 2.539 1 97.62 93 ILE B O 1
ATOM 1798 N N . SER B 1 94 ? -8.227 -10.086 1.116 1 97.44 94 SER B N 1
ATOM 1799 C CA . SER B 1 94 ? -8.008 -11.086 2.156 1 97.44 94 SER B CA 1
ATOM 1800 C C . SER B 1 94 ? -6.586 -11 2.709 1 97.44 94 SER B C 1
ATOM 1802 O O . SER B 1 94 ? -5.633 -10.812 1.953 1 97.44 94 SER B O 1
ATOM 1804 N N . PRO B 1 95 ? -6.422 -11.281 4.031 1 97.06 95 PRO B N 1
ATOM 1805 C CA . PRO B 1 95 ? -5.074 -11.328 4.605 1 97.06 95 PRO B CA 1
ATOM 1806 C C . PRO B 1 95 ? -4.219 -12.438 4 1 97.06 95 PRO B C 1
ATOM 1808 O O . PRO B 1 95 ? -2.992 -12.422 4.141 1 97.06 95 PRO B O 1
ATOM 1811 N N . CYS B 1 96 ? -4.832 -13.328 3.264 1 97.38 96 CYS B N 1
ATOM 1812 C CA . CYS B 1 96 ? -4.09 -14.438 2.674 1 97.38 96 CYS B CA 1
ATOM 1813 C C . CYS B 1 96 ? -3.098 -13.938 1.633 1 97.38 96 CYS B C 1
ATOM 1815 O O . CYS B 1 96 ? -2.148 -14.641 1.283 1 97.38 96 CYS B O 1
ATOM 1817 N N . VAL B 1 97 ? -3.346 -12.742 1.145 1 96.94 97 VAL B N 1
ATOM 1818 C CA . VAL B 1 97 ? -2.443 -12.188 0.139 1 96.94 97 VAL B CA 1
ATOM 1819 C C . VAL B 1 97 ? -1.029 -12.094 0.708 1 96.94 97 VAL B C 1
ATOM 1821 O O . VAL B 1 97 ? -0.049 -12.18 -0.036 1 96.94 97 VAL B O 1
ATOM 1824 N N . ALA B 1 98 ? -0.969 -12.008 2.072 1 96.19 98 ALA B N 1
ATOM 1825 C CA . ALA B 1 98 ? 0.321 -11.852 2.738 1 96.19 98 ALA B CA 1
ATOM 1826 C C . ALA B 1 98 ? 1.09 -13.172 2.754 1 96.19 98 ALA B C 1
ATOM 1828 O O . ALA B 1 98 ? 2.268 -13.203 3.115 1 96.19 98 ALA B O 1
ATOM 1829 N N . ASN B 1 99 ? 0.433 -14.25 2.303 1 96.94 99 ASN B N 1
ATOM 1830 C CA . ASN B 1 99 ? 1.108 -15.539 2.219 1 96.94 99 ASN B CA 1
ATOM 1831 C C . ASN B 1 99 ? 1.877 -15.688 0.908 1 96.94 99 ASN B C 1
ATOM 1833 O O . ASN B 1 99 ? 2.588 -16.672 0.706 1 96.94 99 ASN B O 1
ATOM 1837 N N . LEU B 1 100 ? 1.684 -14.734 -0.002 1 97.19 100 LEU B N 1
ATOM 1838 C CA . LEU B 1 100 ? 2.541 -14.672 -1.18 1 97.19 100 LEU B CA 1
ATOM 1839 C C . LEU B 1 100 ? 3.9 -14.078 -0.833 1 97.19 100 LEU B C 1
ATOM 1841 O O . LEU B 1 100 ? 4.242 -12.984 -1.3 1 97.19 100 LEU B O 1
ATOM 1845 N N . THR B 1 101 ? 4.703 -14.844 -0.188 1 95.56 101 THR B N 1
ATOM 1846 C CA . THR B 1 101 ? 5.859 -14.344 0.55 1 95.56 101 THR B CA 1
ATOM 1847 C C . THR B 1 101 ? 6.945 -13.859 -0.408 1 95.56 101 THR B C 1
ATOM 1849 O O . THR B 1 101 ? 7.863 -13.148 -0.003 1 95.56 101 THR B O 1
ATOM 1852 N N . SER B 1 102 ? 6.879 -14.156 -1.724 1 96.19 102 SER B N 1
ATOM 1853 C CA . SER B 1 102 ? 7.906 -13.75 -2.676 1 96.19 102 SER B CA 1
ATOM 1854 C C . SER B 1 102 ? 7.426 -12.594 -3.551 1 96.19 102 SER B C 1
ATOM 1856 O O . SER B 1 102 ? 8.141 -12.156 -4.453 1 96.19 102 SER B O 1
ATOM 1858 N N . ILE B 1 103 ? 6.246 -12.094 -3.281 1 97.62 103 ILE B N 1
ATOM 1859 C CA . ILE B 1 103 ? 5.648 -11.117 -4.184 1 97.62 103 ILE B CA 1
ATOM 1860 C C . ILE B 1 103 ? 6.398 -9.789 -4.082 1 97.62 103 ILE B C 1
ATOM 1862 O O . ILE B 1 103 ? 6.742 -9.344 -2.982 1 97.62 103 ILE B O 1
ATOM 1866 N N . THR B 1 104 ? 6.742 -9.203 -5.227 1 97.5 104 THR B N 1
ATOM 1867 C CA . THR B 1 104 ? 7.449 -7.93 -5.301 1 97.5 104 THR B CA 1
ATOM 1868 C C . THR B 1 104 ? 6.527 -6.828 -5.824 1 97.5 104 THR B C 1
ATOM 1870 O O . THR B 1 104 ? 6.785 -5.645 -5.609 1 97.5 104 THR B O 1
ATOM 1873 N N . ARG B 1 105 ? 5.488 -7.258 -6.523 1 98.31 105 ARG B N 1
ATOM 1874 C CA . ARG B 1 105 ? 4.566 -6.309 -7.133 1 98.31 105 ARG B CA 1
ATOM 1875 C C . ARG B 1 105 ? 3.117 -6.734 -6.918 1 98.31 105 ARG B C 1
ATOM 1877 O O . ARG B 1 105 ? 2.738 -7.855 -7.254 1 98.31 105 ARG B O 1
ATOM 1884 N N . LEU B 1 106 ? 2.328 -5.891 -6.293 1 98.62 106 LEU B N 1
ATOM 1885 C CA . LEU B 1 106 ? 0.897 -6.074 -6.078 1 98.62 106 LEU B CA 1
ATOM 1886 C C . LEU B 1 106 ? 0.109 -4.895 -6.641 1 98.62 106 LEU B C 1
ATOM 1888 O O . LEU B 1 106 ? 0.104 -3.812 -6.051 1 98.62 106 LEU B O 1
ATOM 1892 N N . GLN B 1 107 ? -0.505 -5.059 -7.773 1 98.62 107 GLN B N 1
ATOM 1893 C CA . GLN B 1 107 ? -1.243 -4.027 -8.5 1 98.62 107 GLN B CA 1
ATOM 1894 C C . GLN B 1 107 ? -2.74 -4.324 -8.508 1 98.62 107 GLN B C 1
ATOM 1896 O O . GLN B 1 107 ? -3.205 -5.176 -9.266 1 98.62 107 GLN B O 1
ATOM 1901 N N . LEU B 1 108 ? -3.531 -3.623 -7.719 1 98.5 108 LEU B N 1
ATOM 1902 C CA . LEU B 1 108 ? -4.965 -3.873 -7.594 1 98.5 108 LEU B CA 1
ATOM 1903 C C . LEU B 1 108 ? -5.762 -2.596 -7.836 1 98.5 108 LEU B C 1
ATOM 1905 O O . LEU B 1 108 ? -6.953 -2.531 -7.523 1 98.5 108 LEU B O 1
ATOM 1909 N N . SER B 1 109 ? -5.098 -1.625 -8.422 1 98.38 109 SER B N 1
ATOM 1910 C CA . SER B 1 109 ? -5.691 -0.296 -8.531 1 98.38 109 SER B CA 1
ATOM 1911 C C . SER B 1 109 ? -6.875 -0.301 -9.492 1 98.38 109 SER B C 1
ATOM 1913 O O . SER B 1 109 ? -6.984 -1.182 -10.352 1 98.38 109 SER B O 1
ATOM 1915 N N . ASN B 1 110 ? -7.688 0.748 -9.336 1 97.94 110 ASN B N 1
ATOM 1916 C CA . ASN B 1 110 ? -8.781 1.037 -10.258 1 97.94 110 ASN B CA 1
ATOM 1917 C C . ASN B 1 110 ? -9.734 -0.148 -10.391 1 97.94 110 ASN B C 1
ATOM 1919 O O . ASN B 1 110 ? -10.008 -0.61 -11.5 1 97.94 110 ASN B O 1
ATOM 1923 N N . ASN B 1 111 ? -10.266 -0.59 -9.266 1 98.38 111 ASN B N 1
ATOM 1924 C CA . ASN B 1 111 ? -11.289 -1.617 -9.109 1 98.38 111 ASN B CA 1
ATOM 1925 C C . ASN B 1 111 ? -12.336 -1.212 -8.078 1 98.38 111 ASN B C 1
ATOM 1927 O O . ASN B 1 111 ? -12.602 -0.023 -7.887 1 98.38 111 ASN B O 1
ATOM 1931 N N . ASN B 1 112 ? -13.055 -2.201 -7.559 1 97.94 112 ASN B N 1
ATOM 1932 C CA . ASN B 1 112 ? -14.07 -1.919 -6.555 1 97.94 112 ASN B CA 1
ATOM 1933 C C . ASN B 1 112 ? -13.828 -2.701 -5.266 1 97.94 112 ASN B C 1
ATOM 1935 O O . ASN B 1 112 ? -14.758 -3.234 -4.668 1 97.94 112 ASN B O 1
ATOM 1939 N N . PHE B 1 113 ? -12.5 -2.84 -4.914 1 97.62 113 PHE B N 1
ATOM 1940 C CA . PHE B 1 113 ? -12.211 -3.494 -3.643 1 97.62 113 PHE B CA 1
ATOM 1941 C C . PHE B 1 113 ? -12.797 -2.703 -2.48 1 97.62 113 PHE B C 1
ATOM 1943 O O . PHE B 1 113 ? -12.781 -1.471 -2.488 1 97.62 113 PHE B O 1
ATOM 1950 N N . SER B 1 114 ? -13.312 -3.457 -1.542 1 97.19 114 SER B N 1
ATOM 1951 C CA . SER B 1 114 ? -13.914 -2.848 -0.359 1 97.19 114 SER B CA 1
ATOM 1952 C C . SER B 1 114 ? -13.328 -3.438 0.921 1 97.19 114 SER B C 1
ATOM 1954 O O . SER B 1 114 ? -12.414 -4.266 0.872 1 97.19 114 SER B O 1
ATOM 1956 N N . GLY B 1 115 ? -13.781 -2.879 2.111 1 95.12 115 GLY B N 1
ATOM 1957 C CA . GLY B 1 115 ? -13.203 -3.309 3.377 1 95.12 115 GLY B CA 1
ATOM 1958 C C . GLY B 1 115 ? -11.883 -2.639 3.689 1 95.12 115 GLY B C 1
ATOM 1959 O O . GLY B 1 115 ? -11.578 -1.574 3.148 1 95.12 115 GLY B O 1
ATOM 1960 N N . GLY B 1 116 ? -11.094 -3.127 4.602 1 93.75 116 GLY B N 1
ATOM 1961 C CA . GLY B 1 116 ? -9.836 -2.521 5.023 1 93.75 116 GLY B CA 1
ATOM 1962 C C . GLY B 1 116 ? -8.625 -3.123 4.344 1 93.75 116 GLY B C 1
ATOM 1963 O O . GLY B 1 116 ? -8.727 -4.168 3.697 1 93.75 116 GLY B O 1
ATOM 1964 N N . ILE B 1 117 ? -7.535 -2.381 4.406 1 95 117 ILE B N 1
ATOM 1965 C CA . ILE B 1 117 ? -6.242 -2.949 4.039 1 95 117 ILE B CA 1
ATOM 1966 C C . ILE B 1 117 ? -5.754 -3.879 5.145 1 95 117 ILE B C 1
ATOM 1968 O O . ILE B 1 117 ? -5.582 -3.453 6.289 1 95 117 ILE B O 1
ATOM 1972 N N . PRO B 1 118 ? -5.578 -5.113 4.781 1 94.31 118 PRO B N 1
ATOM 1973 C CA . PRO B 1 118 ? -5.086 -6 5.84 1 94.31 118 PRO B CA 1
ATOM 1974 C C . PRO B 1 118 ? -3.699 -5.605 6.344 1 94.31 118 PRO B C 1
ATOM 1976 O O . PRO B 1 118 ? -2.805 -5.324 5.539 1 94.31 118 PRO B O 1
ATOM 1979 N N . SER B 1 119 ? -3.514 -5.672 7.691 1 93 119 SER B N 1
ATOM 1980 C CA . SER B 1 119 ? -2.242 -5.273 8.289 1 93 119 SER B CA 1
ATOM 1981 C C . SER B 1 119 ? -1.121 -6.227 7.879 1 93 119 SER B C 1
ATOM 1983 O O . SER B 1 119 ? 0.05 -5.84 7.852 1 93 119 SER B O 1
ATOM 1985 N N . GLU B 1 120 ? -1.514 -7.398 7.5 1 95.06 120 GLU B N 1
ATOM 1986 C CA . GLU B 1 120 ? -0.563 -8.438 7.125 1 95.06 120 GLU B CA 1
ATOM 1987 C C . GLU B 1 120 ? 0.214 -8.055 5.867 1 95.06 120 GLU B C 1
ATOM 1989 O O . GLU B 1 120 ? 1.269 -8.625 5.582 1 95.06 120 GLU B O 1
ATOM 1994 N N . ILE B 1 121 ? -0.255 -7.023 5.145 1 93.88 121 ILE B N 1
ATOM 1995 C CA . ILE B 1 121 ? 0.472 -6.559 3.965 1 93.88 121 ILE B CA 1
ATOM 1996 C C . ILE B 1 121 ? 1.863 -6.078 4.375 1 93.88 121 ILE B C 1
ATOM 1998 O O . ILE B 1 121 ? 2.826 -6.23 3.617 1 93.88 121 ILE B O 1
ATOM 2002 N N . GLY B 1 122 ? 1.962 -5.539 5.551 1 91 122 GLY B N 1
ATOM 2003 C CA . GLY B 1 122 ? 3.234 -5.078 6.086 1 91 122 GLY B CA 1
ATOM 2004 C C . GLY B 1 122 ? 4.238 -6.199 6.281 1 91 122 GLY B C 1
ATOM 2005 O O . GLY B 1 122 ? 5.43 -5.945 6.473 1 91 122 GLY B O 1
ATOM 2006 N N . LEU B 1 123 ? 3.736 -7.418 6.164 1 91 123 LEU B N 1
ATOM 2007 C CA . LEU B 1 123 ? 4.605 -8.57 6.371 1 91 123 LEU B CA 1
ATOM 2008 C C . LEU B 1 123 ? 5.266 -9 5.062 1 91 123 LEU B C 1
ATOM 2010 O O . LEU B 1 123 ? 6.145 -9.859 5.059 1 91 123 LEU B O 1
ATOM 2014 N N . LEU B 1 124 ? 4.832 -8.445 3.986 1 94.81 124 LEU B N 1
ATOM 2015 C CA . LEU B 1 124 ? 5.426 -8.766 2.693 1 94.81 124 LEU B CA 1
ATOM 2016 C C . LEU B 1 124 ? 6.77 -8.062 2.525 1 94.81 124 LEU B C 1
ATOM 2018 O O . LEU B 1 124 ? 6.832 -6.953 1.996 1 94.81 124 LEU B O 1
ATOM 2022 N N . ARG B 1 125 ? 7.77 -8.758 2.832 1 92.62 125 ARG B N 1
ATOM 2023 C CA . ARG B 1 125 ? 9.094 -8.172 3.002 1 92.62 125 ARG B CA 1
ATOM 2024 C C . ARG B 1 125 ? 9.75 -7.906 1.652 1 92.62 125 ARG B C 1
ATOM 2026 O O . ARG B 1 125 ? 10.719 -7.145 1.565 1 92.62 125 ARG B O 1
ATOM 2033 N N . ARG B 1 126 ? 9.266 -8.586 0.587 1 95.31 126 ARG B N 1
ATOM 2034 C CA . ARG B 1 126 ? 9.875 -8.398 -0.724 1 95.31 126 ARG B CA 1
ATOM 2035 C C . ARG B 1 126 ? 9.078 -7.402 -1.562 1 95.31 126 ARG B C 1
ATOM 2037 O O . ARG B 1 126 ? 9.484 -7.059 -2.678 1 95.31 126 ARG B O 1
ATOM 2044 N N . LEU B 1 127 ? 7.941 -6.922 -1.07 1 96.12 127 LEU B N 1
ATOM 2045 C CA . LEU B 1 127 ? 7.035 -6.047 -1.803 1 96.12 127 LEU B CA 1
ATOM 2046 C C . LEU B 1 127 ? 7.703 -4.711 -2.111 1 96.12 127 LEU B C 1
ATOM 2048 O O . LEU B 1 127 ? 8.25 -4.062 -1.215 1 96.12 127 LEU B O 1
ATOM 2052 N N . ARG B 1 128 ? 7.688 -4.277 -3.385 1 95.06 128 ARG B N 1
ATOM 2053 C CA . ARG B 1 128 ? 8.336 -3.055 -3.838 1 95.06 128 ARG B CA 1
ATOM 2054 C C . ARG B 1 128 ? 7.344 -2.131 -4.531 1 95.06 128 ARG B C 1
ATOM 2056 O O . ARG B 1 128 ? 7.527 -0.911 -4.547 1 95.06 128 ARG B O 1
ATOM 2063 N N . ASP B 1 129 ? 6.426 -2.742 -5.199 1 96.38 129 ASP B N 1
ATOM 2064 C CA . ASP B 1 129 ? 5.426 -2.02 -5.984 1 96.38 129 ASP B CA 1
ATOM 2065 C C . ASP B 1 129 ? 4.012 -2.357 -5.516 1 96.38 129 ASP B C 1
ATOM 2067 O O . ASP B 1 129 ? 3.529 -3.471 -5.738 1 96.38 129 ASP B O 1
ATOM 2071 N N . LEU B 1 130 ? 3.385 -1.403 -4.816 1 97.81 130 LEU B N 1
ATOM 2072 C CA . LEU B 1 130 ? 2.051 -1.576 -4.254 1 97.81 130 LEU B CA 1
ATOM 2073 C C . LEU B 1 130 ? 1.124 -0.447 -4.691 1 97.81 130 LEU B C 1
ATOM 2075 O O . LEU B 1 130 ? 1.409 0.727 -4.445 1 97.81 130 LEU B O 1
ATOM 2079 N N . ASP B 1 131 ? 0.043 -0.801 -5.344 1 98.5 131 ASP B N 1
ATOM 2080 C CA . ASP B 1 131 ? -0.949 0.188 -5.754 1 98.5 131 ASP B CA 1
ATOM 2081 C C . ASP B 1 131 ? -2.365 -0.294 -5.449 1 98.5 131 ASP B C 1
ATOM 2083 O O . ASP B 1 131 ? -2.869 -1.209 -6.102 1 98.5 131 ASP B O 1
ATOM 2087 N N . LEU B 1 132 ? -2.939 0.304 -4.484 1 98.12 132 LEU B N 1
ATOM 2088 C CA . LEU B 1 132 ? -4.309 0.012 -4.074 1 98.12 132 LEU B CA 1
ATOM 2089 C C . LEU B 1 132 ? -5.223 1.201 -4.348 1 98.12 132 LEU B C 1
ATOM 2091 O O . LEU B 1 132 ? -6.34 1.265 -3.83 1 98.12 132 LEU B O 1
ATOM 2095 N N . SER B 1 133 ? -4.76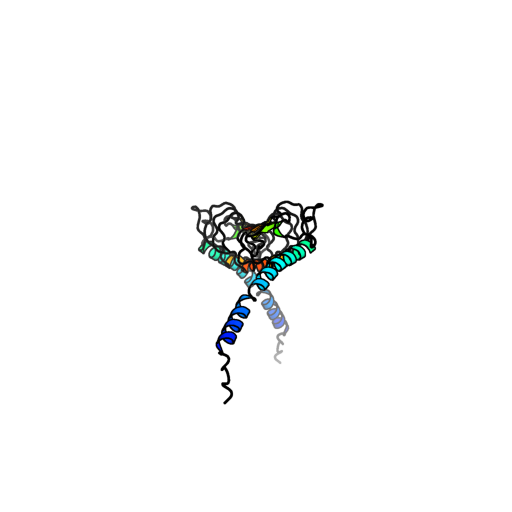2 2.076 -5.211 1 96.38 133 SER B N 1
ATOM 2096 C CA . SER B 1 133 ? -5.473 3.332 -5.414 1 96.38 133 SER B CA 1
ATOM 2097 C C . SER B 1 133 ? -6.746 3.121 -6.227 1 96.38 133 SER B C 1
ATOM 2099 O O . SER B 1 133 ? -6.883 2.117 -6.93 1 96.38 133 SER B O 1
ATOM 2101 N N . ARG B 1 134 ? -7.68 4.129 -6.078 1 96.69 134 ARG B N 1
ATOM 2102 C CA . ARG B 1 134 ? -8.922 4.148 -6.848 1 96.69 134 ARG B CA 1
ATOM 2103 C C . ARG B 1 134 ? -9.742 2.891 -6.59 1 96.69 134 ARG B C 1
ATOM 2105 O O . ARG B 1 134 ? -10.148 2.203 -7.527 1 96.69 134 ARG B O 1
ATOM 2112 N N . ASN B 1 135 ? -9.969 2.609 -5.336 1 97.88 135 ASN B N 1
ATOM 2113 C CA . ASN B 1 135 ? -10.875 1.581 -4.828 1 97.88 135 ASN B CA 1
ATOM 2114 C C . ASN B 1 135 ? -11.852 2.15 -3.807 1 97.88 135 ASN B C 1
ATOM 2116 O O . ASN B 1 135 ? -11.961 3.369 -3.65 1 97.88 135 ASN B O 1
ATOM 2120 N N . ASN B 1 136 ? -12.688 1.217 -3.303 1 97.06 136 ASN B N 1
ATOM 2121 C CA . ASN B 1 136 ? -13.664 1.641 -2.303 1 97.06 136 ASN B CA 1
ATOM 2122 C C . ASN B 1 136 ? -13.281 1.153 -0.907 1 97.06 136 ASN B C 1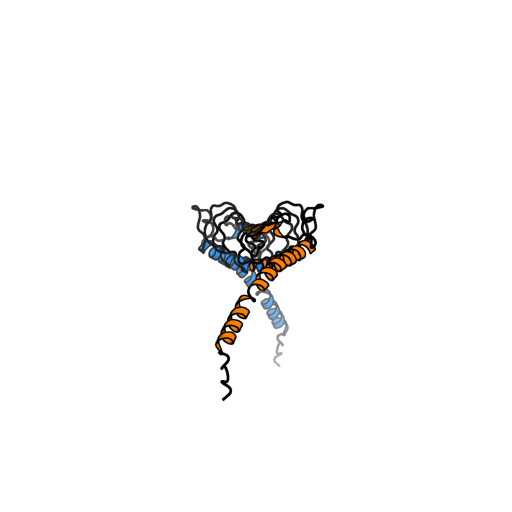
ATOM 2124 O O . ASN B 1 136 ? -14.141 0.709 -0.144 1 97.06 136 ASN B O 1
ATOM 2128 N N . LEU B 1 137 ? -11.969 1.191 -0.605 1 95.44 137 LEU B N 1
ATOM 2129 C CA . LEU B 1 137 ? -11.469 0.684 0.669 1 95.44 137 LEU B CA 1
ATOM 2130 C C . LEU B 1 137 ? -11.852 1.622 1.812 1 95.44 137 LEU B C 1
ATOM 2132 O O . LEU B 1 137 ? -12.008 2.826 1.604 1 95.44 137 LEU B O 1
ATOM 2136 N N . GLU B 1 138 ? -12.062 0.937 2.922 1 88.38 138 GLU B N 1
ATOM 2137 C CA . GLU B 1 138 ? -12.461 1.67 4.121 1 88.38 138 GLU B CA 1
ATOM 2138 C C . GLU B 1 138 ? -11.453 1.455 5.25 1 88.38 138 GLU B C 1
ATOM 2140 O O . GLU B 1 138 ? -10.75 0.444 5.281 1 88.38 138 GLU B O 1
ATOM 2145 N N . GLY B 1 139 ? -11.094 2.479 6.109 1 78 139 GLY B N 1
ATOM 2146 C CA . GLY B 1 139 ? -10.242 2.371 7.281 1 78 139 GLY B CA 1
ATOM 2147 C C . GLY B 1 139 ? -10.953 2.732 8.57 1 78 139 GLY B C 1
ATOM 2148 O O . GLY B 1 139 ? -12.055 3.283 8.547 1 78 139 GLY B O 1
#